Protein 2P0K (pdb70)

Radius of gyration: 18.26 Å; Cα contacts (8 Å, |Δi|>4): 446; chains: 1; bounding box: 43×54×33 Å

B-factor: mean 25.18, std 8.54, range [12.37, 61.67]

Sequence (209 aa):
HFTWDKYLKETCSVVPAPVHCFKQSSYTPPSNEFKISMKLEAQDPRNTTSTCIATVVGLTGARLRLRLDGSDNKNDFWWRLVDSAEIQPIIGNCEKNGGMLQPPLGFRLNASSWPMFLLKTLNGAEMAPIRIFHKEPPSPSHNFFKMGMKLEAVDRKNPHFICPATIGEVRGSEVLVTFDGWRGAFDYWCRFDSRDIFPVVGWWCSLTGDNLQPP

CATH classification: 2.30.30.140 (+1 more: 2.30.30.140)

Solvent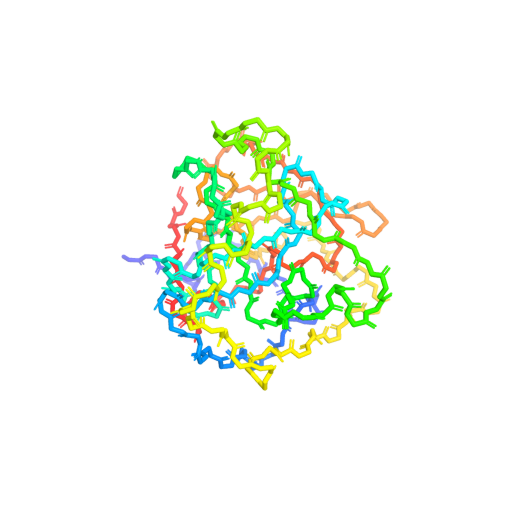-accessible surface area: 10880 Å² total; per-residue (Å²): 125,65,70,26,111,124,29,27,159,118,55,121,30,98,49,3,57,76,83,0,6,26,9,38,144,110,32,24,64,43,82,7,130,103,62,11,32,0,3,0,38,1,46,112,57,90,124,5,20,0,1,0,18,0,46,12,80,16,26,2,4,0,76,0,73,11,20,3,12,69,99,164,63,17,11,20,40,8,1,2,9,61,86,7,29,20,25,18,50,22,125,160,116,72,34,158,18,84,39,4,91,47,26,155,74,96,80,96,29,12,85,103,10,35,135,120,18,47,125,84,27,91,114,4,40,132,186,2,36,64,185,63,5,115,56,17,101,94,21,54,1,128,142,35,28,17,0,1,0,17,0,129,110,53,39,62,51,0,3,2,0,24,1,28,60,54,148,66,54,61,0,31,0,30,6,17,63,51,239,44,50,108,56,21,93,16,135,24,29,22,38,56,0,1,16,37,22,4,3,101,114,22,55,16,44,48,55,76,73

Nearest PDB structures (foldseek):
  2p0k-assembly1_A  TM=1.005E+00  e=1.410E-43  Homo sapiens
  2biv-assembly1_A  TM=9.778E-01  e=4.608E-34  Homo sapiens
  4edu-assembly1_A  TM=9.735E-01  e=2.340E-33  Homo sapiens
  2biv-assembly2_B  TM=9.669E-01  e=5.099E-32  Homo sapiens
  2r57-assembly1_A  TM=9.772E-01  e=3.063E-31  Drosophila melanogaster

Secondary structure (DSSP, 8-state):
---HHHHHHHTT--BPPGGGSSS-SSPPP----TT-EEEEEETTEEEEEEEEEEEEEETTEEEEEETTS-SS--EEEETT-TTEE-TTHHHHTT----PPTT-SS-GGGHHHHHHHHHTT--BPPGGGPPPPPPPPSS----TT-EEEEE-SS-TT-EEEEEEEEEETTEEEEEETTSTTTT-EEEETT-TTEE-TTHHHHHT--B---

Organism: Homo sapiens (NCBI:txid9606)

GO terms:
  GO:0005654 nucleoplasm (C, TAS)
  GO:0005515 protein binding (F, IPI)
  GO:0005654 nucleoplasm (C, IDA)

Structure (mmCIF, N/CA/C/O backbone):
data_2P0K
#
_entry.id   2P0K
#
_cell.length_a   95.735
_cell.length_b   95.735
_cell.length_c   43.602
_cell.angle_alpha   90.00
_cell.angle_beta   90.00
_cell.angle_gamma   120.00
#
_symmetry.space_group_name_H-M   'P 63'
#
loop_
_entity.id
_entity.type
_entity.pdbx_description
1 polymer 'Polycomb protein SCMH1'
2 non-polymer 'CHLORIDE ION'
3 non-polymer 'PHOSPHATE ION'
4 water water
#
loop_
_atom_site.group_PDB
_atom_site.id
_atom_site.type_symbol
_atom_site.label_atom_id
_atom_site.label_alt_id
_atom_site.label_comp_id
_atom_site.label_asym_id
_atom_site.label_entity_id
_atom_site.label_seq_id
_atom_site.pdbx_PDB_ins_code
_atom_site.Cartn_x
_atom_site.Cartn_y
_atom_site.Cartn_z
_atom_site.occupancy
_atom_site.B_iso_or_equiv
_atom_site.auth_seq_id
_atom_site.auth_comp_id
_atom_site.auth_asym_id
_atom_site.auth_atom_id
_atom_site.pdbx_PDB_model_num
ATOM 1 N N . HIS A 1 1 ? 28.006 78.426 30.230 1.00 38.93 27 HIS A N 1
ATOM 2 C CA . HIS A 1 1 ? 27.869 76.939 30.250 1.00 39.10 27 HIS A CA 1
ATOM 3 C C . HIS A 1 1 ? 26.709 76.516 29.345 1.00 39.16 27 HIS A C 1
ATOM 4 O O . HIS A 1 1 ? 25.613 77.087 29.414 1.00 39.55 27 HIS A O 1
ATOM 5 N N . PHE A 1 2 ? 26.949 75.523 28.492 1.00 39.14 28 PHE A N 1
ATOM 6 C CA . PHE A 1 2 ? 25.898 75.004 27.613 1.00 38.73 28 PHE A CA 1
ATOM 7 C C . PHE A 1 2 ? 24.727 74.434 28.418 1.00 38.22 28 PHE A C 1
ATOM 8 O O . PHE A 1 2 ? 24.929 73.699 29.394 1.00 38.99 28 PHE A O 1
ATOM 16 N N . THR A 1 3 ? 23.516 74.795 28.005 1.00 37.28 29 THR A N 1
ATOM 17 C CA . THR A 1 3 ? 22.281 74.250 28.553 1.00 36.06 29 THR A CA 1
ATOM 18 C C . THR A 1 3 ? 21.372 73.976 27.365 1.00 35.04 29 THR A C 1
ATOM 19 O O . THR A 1 3 ? 21.230 74.836 26.509 1.00 34.70 29 THR A O 1
ATOM 23 N N . TRP A 1 4 ? 20.758 72.793 27.290 1.00 33.90 30 TRP A N 1
ATOM 24 C CA . TRP A 1 4 ? 19.806 72.533 26.200 1.00 32.70 30 TRP A CA 1
ATOM 25 C C . TRP A 1 4 ? 18.662 73.564 26.197 1.00 33.01 30 TRP A C 1
ATOM 26 O O . TRP A 1 4 ? 18.232 74.005 25.120 1.00 32.63 30 TRP A O 1
ATOM 37 N N . ASP A 1 5 ? 18.184 73.946 27.389 1.00 32.67 31 ASP A N 1
ATOM 38 C CA . ASP A 1 5 ? 17.063 74.892 27.517 1.00 32.97 31 ASP A CA 1
ATOM 39 C C . ASP A 1 5 ? 17.380 76.199 26.788 1.00 32.26 31 ASP A C 1
ATOM 40 O O . ASP A 1 5 ? 16.578 76.680 25.978 1.00 32.27 31 ASP A O 1
ATOM 45 N N . LYS A 1 6 ? 18.547 76.775 27.085 1.00 31.03 32 LYS A N 1
ATOM 46 C CA . LYS A 1 6 ? 18.940 78.031 26.447 1.00 29.76 32 LYS A CA 1
ATOM 47 C C . LYS A 1 6 ? 19.239 77.821 24.967 1.00 28.08 32 LYS A C 1
ATOM 48 O O . LYS A 1 6 ? 18.873 78.643 24.124 1.00 26.14 32 LYS A O 1
ATOM 54 N N . TYR A 1 7 ? 19.883 76.698 24.657 1.00 26.04 33 TYR A N 1
ATOM 55 C CA . TYR A 1 7 ? 20.263 76.401 23.284 1.00 24.97 33 TYR A CA 1
ATOM 56 C C . TYR A 1 7 ? 19.056 76.290 22.365 1.00 23.94 33 TYR A C 1
ATOM 57 O O . TYR A 1 7 ? 19.066 76.837 21.273 1.00 23.30 33 TYR A O 1
ATOM 66 N N . LEU A 1 8 ? 18.024 75.578 22.819 1.00 23.87 34 LEU A N 1
ATOM 67 C CA . LEU A 1 8 ? 16.795 75.397 22.028 1.00 23.49 34 LEU A CA 1
ATOM 68 C C . LEU A 1 8 ? 16.082 76.736 21.831 1.00 23.83 34 LEU A C 1
ATOM 69 O O . LEU A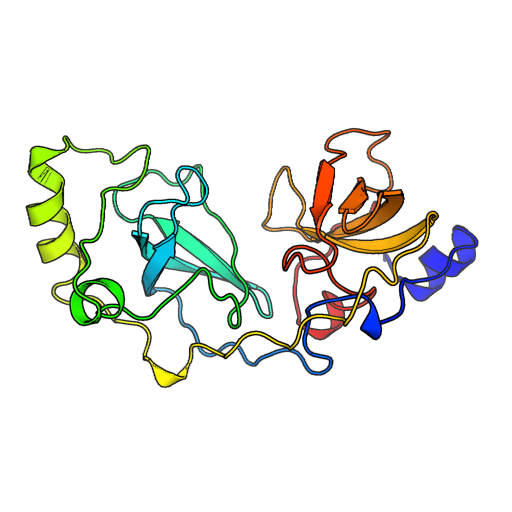 1 8 ? 15.554 77.022 20.766 1.00 23.54 34 LEU A O 1
ATOM 74 N N . LYS A 1 9 ? 16.077 77.551 22.880 1.00 24.22 35 LYS A N 1
ATOM 75 C CA . LYS A 1 9 ? 15.529 78.903 22.803 1.00 25.94 35 LYS A CA 1
ATOM 76 C C . LYS A 1 9 ? 16.272 79.735 21.762 1.00 26.23 35 LYS A C 1
ATOM 77 O O . LYS A 1 9 ? 15.658 80.299 20.860 1.00 26.52 35 LYS A O 1
ATOM 83 N N . GLU A 1 10 ? 17.599 79.785 21.894 1.00 26.66 36 GLU A N 1
ATOM 84 C CA . GLU A 1 10 ? 18.468 80.576 21.014 1.00 27.51 36 GLU A CA 1
ATOM 85 C C . GLU A 1 10 ? 18.355 80.174 19.557 1.00 26.54 36 GLU A C 1
ATOM 86 O O . GLU A 1 10 ? 18.375 81.036 18.684 1.00 27.29 36 GLU A O 1
ATOM 92 N N . THR A 1 11 ? 18.271 78.864 19.309 1.00 25.07 37 THR A N 1
ATOM 93 C CA . THR A 1 11 ? 18.253 78.320 17.953 1.00 23.96 37 THR A CA 1
ATOM 94 C C . THR A 1 11 ? 16.820 78.130 17.435 1.00 23.04 37 THR A C 1
ATOM 95 O O . THR A 1 11 ? 16.639 77.611 16.337 1.00 22.93 37 THR A O 1
ATOM 99 N N . CYS A 1 12 ? 15.821 78.533 18.229 1.00 22.10 38 CYS A N 1
ATOM 100 C CA . CYS A 1 12 ? 14.396 78.400 17.852 1.00 22.58 38 CYS A CA 1
ATOM 101 C C . CYS A 1 12 ? 14.057 76.993 17.368 1.00 21.34 38 CYS A C 1
ATOM 102 O O . CYS A 1 12 ? 13.415 76.784 16.318 1.00 20.88 38 CYS A O 1
ATOM 105 N N . SER A 1 13 ? 14.523 76.027 18.152 1.00 21.00 39 SER A N 1
ATOM 106 C CA . SER A 1 13 ? 14.441 74.644 17.774 1.00 20.55 39 SER A CA 1
ATOM 107 C C . SER A 1 13 ? 13.673 73.817 18.785 1.00 20.23 39 SER A C 1
ATOM 108 O O . SER A 1 13 ? 13.275 74.311 19.853 1.00 20.90 39 SER A O 1
ATOM 111 N N A VAL A 1 14 ? 13.400 72.568 18.422 0.50 19.45 40 VAL A N 1
ATOM 112 N N B VAL A 1 14 ? 13.504 72.543 18.433 0.50 19.52 40 VAL A N 1
ATOM 113 C CA A VAL A 1 14 ? 12.642 71.681 19.299 0.50 19.07 40 VAL A CA 1
ATOM 114 C CA B VAL A 1 14 ? 12.633 71.618 19.144 0.50 19.36 40 VAL A CA 1
ATOM 115 C C A VAL A 1 14 ? 13.266 70.286 19.289 0.50 18.92 40 VAL A C 1
ATOM 116 C C B VAL A 1 14 ? 13.356 70.270 19.275 0.50 19.07 40 VAL A C 1
ATOM 117 O O A VAL A 1 14 ? 13.709 69.813 18.234 0.50 18.63 40 VAL A O 1
ATOM 118 O O B VAL A 1 14 ? 13.982 69.825 18.312 0.50 19.05 40 VAL A O 1
ATOM 125 N N . PRO A 1 15 ? 13.263 69.615 20.457 1.00 18.80 41 PRO A N 1
ATOM 126 C CA . PRO A 1 15 ? 13.855 68.281 20.593 1.00 18.47 41 PRO A CA 1
ATOM 127 C C . PRO A 1 15 ? 12.966 67.187 19.991 1.00 17.96 41 PRO A C 1
ATOM 128 O O . PRO A 1 15 ? 11.716 67.281 20.061 1.00 16.20 41 PRO A O 1
ATOM 132 N N . ALA A 1 16 ? 13.611 66.174 19.408 1.00 17.40 42 ALA A N 1
ATOM 133 C CA . ALA A 1 16 ? 12.929 64.931 19.069 1.00 17.78 42 ALA A CA 1
ATOM 134 C C . ALA A 1 16 ? 12.352 64.367 20.361 1.00 17.73 42 ALA A C 1
ATOM 135 O O . ALA A 1 16 ? 13.061 64.235 21.361 1.00 18.41 42 ALA A O 1
ATOM 137 N N . PRO A 1 17 ? 11.048 64.063 20.371 1.00 17.87 43 PRO A N 1
ATOM 138 C CA . PRO A 1 17 ? 10.480 63.419 21.563 1.00 17.75 43 PRO A CA 1
ATOM 139 C C . PRO A 1 17 ? 11.144 62.082 21.939 1.00 17.07 43 PRO A C 1
ATOM 140 O O . PRO A 1 17 ? 11.707 61.382 21.101 1.00 15.37 43 PRO A O 1
ATOM 144 N N . VAL A 1 18 ? 11.010 61.699 23.200 1.00 17.01 44 VAL A N 1
ATOM 145 C CA . VAL A 1 18 ? 11.712 60.530 23.676 1.00 17.00 44 VAL A CA 1
ATOM 146 C C . VAL A 1 18 ? 11.270 59.234 22.984 1.00 15.99 44 VAL A C 1
ATOM 147 O O . VAL A 1 18 ? 12.062 58.274 22.899 1.00 16.31 44 VAL A O 1
ATOM 151 N N . HIS A 1 19 ? 10.013 59.191 22.524 1.00 15.64 45 HIS A N 1
ATOM 152 C CA . HIS A 1 19 ? 9.520 57.991 21.863 1.00 16.22 45 HIS A CA 1
ATOM 153 C C . HIS A 1 19 ? 10.147 57.738 20.485 1.00 14.76 45 HIS A C 1
ATOM 154 O O . HIS A 1 19 ? 9.916 56.666 19.888 1.00 15.58 45 HIS A O 1
ATOM 161 N N . CYS A 1 20 ? 10.936 58.693 19.997 1.00 14.13 46 CYS A N 1
ATOM 162 C CA . CYS A 1 20 ? 11.628 58.485 18.696 1.00 13.41 46 CYS A CA 1
ATOM 163 C C . CYS A 1 20 ? 12.766 57.468 18.775 1.00 13.17 46 CYS A C 1
ATOM 164 O O . CYS A 1 20 ? 13.204 56.929 17.726 1.00 12.51 46 CYS A O 1
ATOM 167 N N . PHE A 1 21 ? 13.255 57.224 20.000 1.00 12.52 47 PHE A N 1
ATOM 168 C CA . PHE A 1 21 ? 14.566 56.521 20.195 1.00 13.06 47 PHE A CA 1
ATOM 169 C C . PHE A 1 21 ? 14.448 55.118 20.793 1.00 12.92 47 PHE A C 1
ATOM 170 O O . PHE A 1 21 ? 13.585 54.875 21.640 1.00 13.11 47 PHE A O 1
ATOM 178 N N . LYS A 1 22 ? 15.391 54.248 20.412 1.00 13.46 48 LYS A N 1
ATOM 179 C CA . LYS A 1 22 ? 15.589 52.943 21.032 1.00 13.29 48 LYS A CA 1
ATOM 180 C C . LYS A 1 22 ? 16.529 53.223 22.228 1.00 14.40 48 LYS A C 1
ATOM 181 O O . LYS A 1 22 ? 17.711 52.855 22.233 1.00 14.12 48 LYS A O 1
ATOM 187 N N . GLN A 1 23 ? 15.969 53.919 23.213 1.00 14.96 49 GLN A N 1
ATOM 188 C CA . GLN A 1 23 ? 16.663 54.214 24.477 1.00 15.53 49 GLN A CA 1
ATOM 189 C C . GLN A 1 23 ? 15.625 54.159 25.579 1.00 17.28 49 GLN A C 1
ATOM 190 O O . GLN A 1 23 ? 14.517 54.673 25.425 1.00 16.86 49 GLN A O 1
ATOM 196 N N A SER A 1 24 ? 15.985 53.540 26.696 0.50 17.62 50 SER A N 1
ATOM 197 N N B SER A 1 24 ? 15.978 53.528 26.694 0.50 17.74 50 SER A N 1
ATOM 198 C CA A SER A 1 24 ? 15.063 53.456 27.835 0.50 19.05 50 SER A CA 1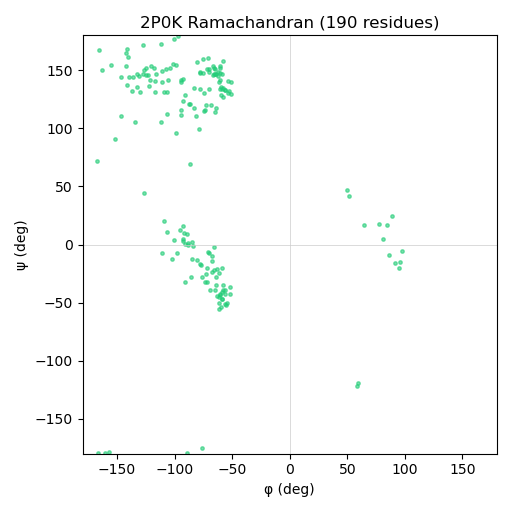
ATOM 199 C CA B SER A 1 24 ? 15.048 53.448 27.832 0.50 19.29 50 SER A CA 1
ATOM 200 C C A SER A 1 24 ? 14.785 54.848 28.392 0.50 19.60 50 SER A C 1
ATOM 201 C C B SER A 1 24 ? 14.779 54.844 28.383 0.50 19.73 50 SER A C 1
ATOM 202 O O A SER A 1 24 ? 15.653 55.718 28.368 0.50 19.99 50 SER A O 1
ATOM 203 O O B SER A 1 24 ? 15.650 55.711 28.349 0.50 20.09 50 SER A O 1
ATOM 208 N N . TYR A 1 25 ? 13.565 55.069 28.872 1.00 20.65 51 TYR A N 1
ATOM 209 C CA . TYR A 1 25 ? 13.192 56.372 29.411 1.00 22.45 51 TYR A CA 1
ATOM 210 C C . TYR A 1 25 ? 13.896 56.594 30.746 1.00 23.93 51 TYR A C 1
ATOM 211 O O . TYR A 1 25 ? 14.218 57.729 31.107 1.00 24.86 51 TYR A O 1
ATOM 220 N N . THR A 1 26 ? 14.148 55.488 31.438 1.00 24.31 52 THR A N 1
ATOM 221 C CA . THR A 1 26 ? 14.994 55.430 32.626 1.00 25.93 52 THR A CA 1
ATOM 222 C C . THR A 1 26 ? 16.310 54.756 32.226 1.00 25.88 52 THR A C 1
ATOM 223 O O . THR A 1 26 ? 16.341 53.568 31.902 1.00 26.13 52 THR A O 1
ATOM 227 N N . PRO A 1 27 ? 17.403 55.512 32.233 1.00 26.42 53 PRO A N 1
ATOM 228 C CA . PRO A 1 27 ? 18.667 54.922 31.779 1.00 26.54 53 PRO A CA 1
ATOM 229 C C . PRO A 1 27 ? 19.082 53.700 32.594 1.00 26.13 53 PRO A C 1
ATOM 230 O O . PRO A 1 27 ? 18.782 53.614 33.805 1.00 24.85 53 PRO A O 1
ATOM 234 N N . PRO A 1 28 ? 19.737 52.737 31.928 1.00 25.57 54 PRO A N 1
ATOM 235 C CA . PRO A 1 28 ? 20.114 51.496 32.590 1.00 25.35 54 PRO A CA 1
ATOM 236 C C . PRO A 1 28 ? 21.224 51.741 33.617 1.00 25.45 54 PRO A C 1
ATOM 237 O O . PRO A 1 28 ? 22.023 52.656 33.460 1.00 25.35 54 PRO A O 1
ATOM 241 N N . SER A 1 29 ? 21.240 50.971 34.690 1.00 25.71 55 SER A N 1
ATOM 242 C CA . SER A 1 29 ? 22.306 51.170 35.673 1.00 25.75 55 SER A CA 1
ATOM 243 C C . SER A 1 29 ? 23.578 50.521 35.142 1.00 24.41 55 SER A C 1
ATOM 244 O O . SER A 1 29 ? 23.534 49.522 34.427 1.00 24.38 55 SER A O 1
ATOM 247 N N . ASN A 1 30 ? 24.713 51.102 35.497 1.00 23.46 56 ASN A N 1
ATOM 248 C CA . ASN A 1 30 ? 25.986 50.628 35.002 1.00 21.70 56 ASN A CA 1
ATOM 249 C C . ASN A 1 30 ? 26.765 50.028 36.164 1.00 21.66 56 ASN A C 1
ATOM 250 O O . ASN A 1 30 ? 27.293 50.769 36.997 1.00 20.70 56 ASN A O 1
ATOM 255 N N . GLU A 1 31 ? 26.838 48.701 36.211 1.00 20.57 57 GLU A N 1
ATOM 256 C CA . GLU A 1 31 ? 27.553 48.000 37.292 1.00 22.14 57 GLU A CA 1
ATOM 257 C C . GLU A 1 31 ? 28.897 47.394 36.852 1.00 20.69 57 GLU A C 1
ATOM 258 O O . GLU A 1 31 ? 29.511 46.601 37.573 1.00 20.22 57 GLU A O 1
ATOM 264 N N . PHE A 1 32 ? 29.340 47.764 35.659 1.00 19.65 58 PHE A N 1
ATOM 265 C CA . PHE A 1 32 ? 30.634 47.310 35.167 1.00 19.05 58 PHE A CA 1
ATOM 266 C C . PHE A 1 32 ? 31.763 47.957 35.937 1.00 18.85 58 PHE A C 1
ATOM 267 O O . PHE A 1 32 ? 31.629 49.076 36.408 1.00 18.85 58 PHE A O 1
ATOM 275 N N . LYS A 1 33 ? 32.882 47.244 36.036 1.00 18.45 59 LYS A N 1
ATOM 276 C CA . LYS A 1 33 ? 34.112 47.827 36.560 1.00 18.62 59 LYS A CA 1
ATOM 277 C C . LYS A 1 33 ? 35.245 47.785 35.557 1.00 18.27 59 LYS A C 1
ATOM 278 O O . LYS A 1 33 ? 35.295 46.913 34.677 1.00 17.42 59 LYS A O 1
ATOM 284 N N . ILE A 1 34 ? 36.176 48.726 35.691 1.00 17.43 60 ILE A N 1
ATOM 285 C CA . ILE A 1 34 ? 37.316 48.750 34.804 1.00 17.41 60 ILE A CA 1
ATOM 286 C C . ILE A 1 34 ? 38.083 47.428 35.006 1.00 17.12 60 ILE A C 1
ATOM 287 O O . ILE A 1 34 ? 38.219 46.993 36.148 1.00 17.29 60 ILE A O 1
ATOM 292 N N . SER A 1 35 ? 38.564 46.848 33.900 1.00 16.41 61 SER A N 1
ATOM 293 C CA . SER A 1 35 ? 39.265 45.544 33.828 1.00 16.65 61 SER A CA 1
ATOM 294 C C . SER A 1 35 ? 38.338 44.340 33.568 1.00 16.56 61 SER A C 1
ATOM 295 O O . SER A 1 35 ? 38.822 43.255 33.181 1.00 16.97 61 SER A O 1
ATOM 298 N N . MET A 1 36 ? 37.021 44.498 33.754 1.00 16.90 62 MET A N 1
ATOM 299 C CA . MET A 1 36 ? 36.137 43.378 33.415 1.00 16.79 62 MET A CA 1
ATOM 300 C C . MET A 1 36 ? 36.277 43.043 31.928 1.00 17.93 62 MET A C 1
ATOM 301 O O . MET A 1 36 ? 36.425 43.948 31.085 1.00 18.99 62 MET A O 1
ATOM 306 N N . LYS A 1 37 ? 36.248 41.750 31.621 1.00 16.04 63 LYS A N 1
ATOM 307 C CA . LYS A 1 37 ? 36.268 41.276 30.249 1.00 15.81 63 LYS A CA 1
ATOM 308 C C . LYS A 1 37 ? 34.900 40.720 29.821 1.00 15.77 63 LYS A C 1
ATOM 309 O O . LYS A 1 37 ? 34.123 40.191 30.640 1.00 14.84 63 LYS A O 1
ATOM 315 N N . LEU A 1 38 ? 34.632 40.825 28.518 1.00 15.25 64 LEU A N 1
ATOM 316 C CA . LEU A 1 38 ? 33.360 40.416 27.958 1.00 16.01 64 LEU A CA 1
ATOM 317 C C . LEU A 1 38 ? 33.569 40.123 26.473 1.00 16.73 64 LEU A C 1
ATOM 318 O O . LEU A 1 38 ? 34.702 40.243 25.965 1.00 18.25 64 LEU A O 1
ATOM 323 N N . GLU A 1 39 ? 32.491 39.752 25.780 1.00 16.90 65 GLU A N 1
ATOM 324 C CA . GLU A 1 39 ? 32.552 39.510 24.340 1.00 17.69 65 GLU A CA 1
ATOM 325 C C . GLU A 1 39 ? 31.878 40.678 23.638 1.00 18.89 65 GLU A C 1
ATOM 326 O O . GLU A 1 39 ? 30.865 41.196 24.105 1.00 18.69 65 GLU A O 1
ATOM 332 N N . ALA A 1 40 ? 32.448 41.085 22.518 1.00 20.67 66 ALA A N 1
ATOM 333 C CA . ALA A 1 40 ? 31.899 42.190 21.747 1.00 21.77 66 ALA A CA 1
ATOM 334 C C . ALA A 1 40 ? 32.124 41.970 20.272 1.00 23.20 66 ALA A C 1
ATOM 335 O O . ALA A 1 40 ? 33.163 41.452 19.890 1.00 23.25 66 ALA A O 1
ATOM 337 N N . GLN A 1 41 ? 31.160 42.374 19.432 1.00 23.86 67 GLN A N 1
ATOM 338 C CA . GLN A 1 41 ? 31.428 42.386 17.991 1.00 24.99 67 GLN A CA 1
ATOM 339 C C . GLN A 1 41 ? 32.419 43.488 17.663 1.00 25.48 67 GLN A C 1
ATOM 340 O O . GLN A 1 41 ? 32.301 44.624 18.146 1.00 26.20 67 GLN A O 1
ATOM 346 N N . ASP A 1 42 ? 33.403 43.129 16.857 1.00 26.42 68 ASP A N 1
ATOM 347 C CA . ASP A 1 42 ? 34.487 44.042 16.475 1.00 27.56 68 ASP A CA 1
ATOM 348 C C . ASP A 1 42 ? 33.878 45.205 15.677 1.00 28.36 68 ASP A C 1
ATOM 349 O O . ASP A 1 42 ? 33.312 44.972 14.622 1.00 28.96 68 ASP A O 1
ATOM 354 N N . PRO A 1 43 ? 33.979 46.455 16.178 1.00 29.22 69 PRO A N 1
ATOM 355 C CA . PRO A 1 43 ? 33.370 47.572 15.427 1.00 30.16 69 PRO A CA 1
ATOM 356 C C . PRO A 1 43 ? 33.905 47.734 14.002 1.00 30.67 69 PRO A C 1
ATOM 357 O O . PRO A 1 43 ? 33.231 48.356 13.158 1.00 30.83 69 PRO A O 1
ATOM 361 N N . ARG A 1 44 ? 35.088 47.188 13.724 1.00 31.20 70 ARG A N 1
ATOM 362 C CA . ARG A 1 44 ? 35.672 47.291 12.377 1.00 32.46 70 ARG A CA 1
ATOM 363 C C . ARG A 1 44 ? 35.508 46.045 11.498 1.00 33.13 70 ARG A C 1
ATOM 364 O O . ARG A 1 44 ? 36.010 45.998 10.379 1.00 33.10 70 ARG A O 1
ATOM 372 N N . ASN A 1 45 ? 34.801 45.043 12.013 1.00 33.78 71 ASN A N 1
ATOM 373 C CA . ASN A 1 45 ? 34.620 43.759 11.339 1.00 33.85 71 ASN A CA 1
ATOM 374 C C . ASN A 1 45 ? 33.507 43.064 12.108 1.00 34.54 71 ASN A C 1
ATOM 375 O O . ASN A 1 45 ? 33.740 42.118 12.876 1.00 33.86 71 ASN A O 1
ATOM 380 N N . THR A 1 46 ? 32.293 43.582 11.927 1.00 35.18 72 THR A N 1
ATOM 381 C CA . THR A 1 46 ? 31.198 43.335 12.873 1.00 35.66 72 THR A CA 1
ATOM 382 C C . THR A 1 46 ? 30.653 41.916 12.845 1.00 35.71 72 THR A C 1
ATOM 383 O O . THR A 1 46 ? 29.838 41.531 13.691 1.00 36.42 72 THR A O 1
ATOM 387 N N . THR A 1 47 ? 31.137 41.132 11.890 1.00 35.32 73 THR A N 1
ATOM 388 C CA . THR A 1 47 ? 30.824 39.706 11.792 1.00 35.27 73 THR A CA 1
ATOM 389 C C . THR A 1 47 ? 31.515 38.879 12.871 1.00 34.52 73 THR A C 1
ATOM 390 O O . THR A 1 47 ? 31.035 37.808 13.229 1.00 34.97 73 THR A O 1
ATOM 394 N N . SER A 1 48 ? 32.642 39.398 13.377 1.00 32.72 74 SER A N 1
ATOM 395 C CA . SER A 1 48 ? 33.503 38.715 14.341 1.00 31.32 74 SER A CA 1
ATOM 396 C C . SER A 1 48 ? 33.134 39.076 15.769 1.00 29.52 74 SER A C 1
ATOM 397 O O . SER A 1 48 ? 32.762 40.221 16.073 1.00 29.19 74 SER A O 1
ATOM 400 N N . THR A 1 49 ? 33.216 38.080 16.639 1.00 27.60 75 THR A N 1
ATOM 401 C CA . THR A 1 49 ? 33.086 38.318 18.075 1.00 25.99 75 THR A CA 1
ATOM 402 C C . THR A 1 49 ? 34.477 38.178 18.646 1.00 24.48 75 THR A C 1
ATOM 403 O O . THR A 1 49 ? 35.176 37.190 18.371 1.00 24.04 75 THR A O 1
ATOM 407 N N . CYS A 1 50 ? 34.870 39.166 19.447 1.00 23.67 76 CYS A N 1
ATOM 408 C CA . CYS A 1 50 ? 36.199 39.202 20.044 1.00 22.01 76 CYS A CA 1
ATOM 409 C C . CYS A 1 50 ? 36.087 39.394 21.550 1.00 20.73 76 CYS A C 1
ATOM 410 O O . CYS A 1 50 ? 35.004 39.627 22.083 1.00 20.36 76 CYS A O 1
ATOM 413 N N . ILE A 1 51 ? 37.212 39.267 22.243 1.00 20.38 77 ILE A N 1
ATOM 414 C CA . ILE A 1 51 ? 37.257 39.671 23.658 1.00 19.56 77 ILE A CA 1
ATOM 415 C C . ILE A 1 51 ? 37.505 41.181 23.804 1.00 19.55 77 ILE A C 1
ATOM 416 O O . ILE A 1 51 ? 38.366 41.753 23.119 1.00 20.32 77 ILE A O 1
ATOM 421 N N . ALA A 1 52 ? 36.742 41.830 24.688 1.00 18.83 78 ALA A N 1
ATOM 422 C CA . ALA A 1 52 ? 36.917 43.240 24.972 1.00 19.65 78 ALA A CA 1
ATOM 423 C C . ALA A 1 52 ? 37.084 43.426 26.463 1.00 20.18 78 ALA A C 1
ATOM 424 O O . ALA A 1 52 ? 36.524 42.650 27.254 1.00 19.76 78 ALA A O 1
ATOM 426 N N . THR A 1 53 ? 37.831 44.461 26.838 1.00 19.27 79 THR A N 1
ATOM 427 C CA . THR A 1 53 ? 38.013 44.825 28.241 1.00 19.69 79 THR A CA 1
ATOM 428 C C . THR A 1 53 ? 37.432 46.221 28.481 1.00 19.95 79 THR A C 1
ATOM 429 O O . THR A 1 53 ? 37.600 47.127 27.653 1.00 19.86 79 THR A O 1
ATOM 433 N N . VAL A 1 54 ? 36.788 46.387 29.629 1.00 18.39 80 VAL A N 1
ATOM 434 C CA . VAL A 1 54 ? 36.323 47.689 30.038 1.00 18.99 80 VAL A CA 1
ATOM 435 C C . VAL A 1 54 ? 37.546 48.501 30.471 1.00 19.43 80 VAL A C 1
ATOM 436 O O . VAL A 1 54 ? 38.216 48.154 31.448 1.00 20.50 80 VAL A O 1
ATOM 440 N N . VAL A 1 55 ? 37.825 49.572 29.735 1.00 20.42 81 VAL A N 1
ATOM 441 C CA . VAL A 1 55 ? 38.987 50.448 30.062 1.00 21.38 81 VAL A CA 1
ATOM 442 C C . VAL A 1 55 ? 38.552 51.841 30.578 1.00 22.34 81 VAL A C 1
ATOM 443 O O . VAL A 1 55 ? 39.374 52.637 31.059 1.00 22.51 81 VAL A O 1
ATOM 447 N N . GLY A 1 56 ? 37.247 52.092 30.511 1.00 22.28 82 GLY A N 1
ATOM 448 C CA . GLY A 1 56 ? 36.648 53.311 31.046 1.00 22.57 82 GLY A CA 1
ATOM 449 C C . GLY A 1 56 ? 35.141 53.180 31.144 1.00 22.91 82 GLY A C 1
ATOM 450 O O . GLY A 1 56 ? 34.542 52.266 30.583 1.00 21.70 82 GLY A O 1
ATOM 451 N N . LEU A 1 57 ? 34.530 54.122 31.853 1.00 23.32 83 LEU A N 1
ATOM 452 C CA . LEU A 1 57 ? 33.086 54.118 32.077 1.00 23.54 83 LEU A CA 1
ATOM 453 C C . LEU A 1 57 ? 32.681 55.559 31.983 1.00 23.88 83 LEU A C 1
ATOM 454 O O . LEU A 1 57 ? 33.367 56.420 32.542 1.00 23.53 83 LEU A O 1
ATOM 459 N N . THR A 1 58 ? 31.573 55.836 31.302 1.00 23.29 84 THR A N 1
ATOM 460 C CA . THR A 1 58 ? 31.019 57.189 31.272 1.00 24.74 84 THR A CA 1
ATOM 461 C C . THR A 1 58 ? 29.532 57.003 31.192 1.00 24.26 84 THR A C 1
ATOM 462 O O . THR A 1 58 ? 29.031 56.472 30.199 1.00 23.09 84 THR A O 1
ATOM 466 N N . GLY A 1 59 ? 28.849 57.349 32.283 1.00 24.10 85 GLY A N 1
ATOM 467 C CA . GLY A 1 59 ? 27.401 57.227 32.378 1.00 23.71 85 GLY A CA 1
ATOM 468 C C . GLY A 1 59 ? 26.884 55.812 32.192 1.00 23.52 85 GLY A C 1
ATOM 469 O O . GLY A 1 59 ? 27.226 54.910 32.945 1.00 24.57 85 GLY A O 1
ATOM 470 N N . ALA A 1 60 ? 26.058 55.637 31.171 1.00 20.85 86 ALA A N 1
ATOM 471 C CA . ALA A 1 60 ? 25.475 54.359 30.825 1.00 20.13 86 ALA A CA 1
ATOM 472 C C . ALA A 1 60 ? 26.338 53.610 29.797 1.00 19.30 86 ALA A C 1
ATOM 473 O O . ALA A 1 60 ? 25.937 52.557 29.307 1.00 19.92 86 ALA A O 1
ATOM 475 N N . ARG A 1 61 ? 27.549 54.108 29.543 1.00 18.83 87 ARG A N 1
ATOM 476 C CA . ARG A 1 61 ? 28.396 53.556 28.493 1.00 18.63 87 ARG A CA 1
ATOM 477 C C . ARG A 1 61 ? 29.711 52.983 28.999 1.00 18.29 87 ARG A C 1
ATOM 478 O O . ARG A 1 61 ? 30.260 53.446 30.009 1.00 18.86 87 ARG A O 1
ATOM 486 N N . LEU A 1 62 ? 30.217 52.003 28.257 1.00 18.26 88 LEU A N 1
ATOM 487 C CA . LEU A 1 62 ? 31.543 51.428 28.503 1.00 18.87 88 LEU A CA 1
ATOM 488 C C . LEU A 1 62 ? 32.521 51.817 27.429 1.00 19.44 88 LEU A C 1
ATOM 489 O O . LEU A 1 62 ? 32.212 51.715 26.258 1.00 19.85 88 LEU A O 1
ATOM 494 N N . ARG A 1 63 ? 33.699 52.290 27.839 1.00 19.05 89 ARG A N 1
ATOM 495 C CA . ARG A 1 63 ? 34.821 52.443 26.918 1.00 19.57 89 ARG A CA 1
ATOM 496 C C . ARG A 1 63 ? 35.507 51.068 26.821 1.00 19.86 89 ARG A C 1
ATOM 497 O O . ARG A 1 63 ? 35.997 50.555 27.820 1.00 19.43 89 ARG A O 1
ATOM 505 N N . LEU A 1 64 ? 35.513 50.495 25.620 1.00 19.37 90 LEU A N 1
ATOM 506 C CA . LEU A 1 64 ? 36.013 49.144 25.394 1.00 19.89 90 LEU A CA 1
ATOM 507 C C . LEU A 1 64 ? 37.232 49.104 24.493 1.00 20.19 90 LEU A C 1
ATOM 508 O O . LEU A 1 64 ? 37.378 49.916 23.564 1.00 20.40 90 LEU A O 1
ATOM 513 N N . ARG A 1 65 ? 38.119 48.153 24.765 1.00 20.93 91 ARG A N 1
ATOM 514 C CA . ARG A 1 65 ? 39.289 47.909 23.922 1.00 20.94 91 ARG A CA 1
ATOM 515 C C . ARG A 1 65 ? 39.343 46.417 23.610 1.00 20.94 91 ARG A C 1
ATOM 516 O O . ARG A 1 65 ? 39.228 45.589 24.512 1.00 21.43 91 ARG A O 1
ATOM 524 N N . LEU A 1 66 ? 39.518 46.081 22.334 1.00 20.66 92 LEU A N 1
ATOM 525 C CA . LEU A 1 66 ? 39.672 44.681 21.934 1.00 20.40 92 LEU A CA 1
ATOM 526 C C . LEU A 1 66 ? 41.058 44.159 22.321 1.00 20.19 92 LEU A C 1
ATOM 527 O O . LEU A 1 66 ? 42.099 44.614 21.798 1.00 19.02 92 LEU A O 1
ATOM 532 N N . ASP A 1 67 ? 41.061 43.195 23.231 1.00 19.87 93 ASP A N 1
ATOM 533 C CA . ASP A 1 67 ? 42.317 42.604 23.674 1.00 20.20 93 ASP A CA 1
ATOM 534 C C . ASP A 1 67 ? 43.150 42.119 22.478 1.00 20.90 93 ASP A C 1
ATOM 535 O O . ASP A 1 67 ? 42.623 41.461 21.597 1.00 21.30 93 ASP A O 1
ATOM 540 N N . GLY A 1 68 ? 44.433 42.477 22.462 1.00 21.02 94 GLY A N 1
ATOM 541 C CA . GLY A 1 68 ? 45.344 42.039 21.423 1.00 23.12 94 GLY A CA 1
ATOM 542 C C . GLY A 1 68 ? 45.530 43.080 20.338 1.00 24.30 94 GLY A C 1
ATOM 543 O O . GLY A 1 68 ? 46.348 42.894 19.443 1.00 25.21 94 GLY A O 1
ATOM 544 N N . SER A 1 69 ? 44.771 44.169 20.409 1.00 25.66 95 SER A N 1
ATOM 545 C CA . SER A 1 69 ? 44.958 45.285 19.485 1.00 27.51 95 SER A CA 1
ATOM 546 C C . SER A 1 69 ? 45.507 46.513 20.229 1.00 28.51 95 SER A C 1
ATOM 547 O O . SER A 1 69 ? 45.649 46.501 21.457 1.00 29.91 95 SER A O 1
ATOM 550 N N . ASP A 1 70 ? 45.866 47.557 19.500 1.00 29.67 96 ASP A N 1
ATOM 551 C CA . ASP A 1 70 ? 46.427 48.762 20.128 1.00 31.24 96 ASP A CA 1
ATOM 552 C C . ASP A 1 70 ? 45.350 49.619 20.815 1.00 31.69 96 ASP A C 1
ATOM 553 O O . ASP A 1 70 ? 44.166 49.224 20.879 1.00 32.30 96 ASP A O 1
ATOM 558 N N . ASN A 1 71 ? 45.757 50.784 21.322 1.00 31.37 97 ASN A N 1
ATOM 559 C CA . ASN A 1 71 ? 44.821 51.698 21.986 1.00 31.81 97 ASN A CA 1
ATOM 560 C C . ASN A 1 71 ? 44.197 52.762 21.074 1.00 31.65 97 ASN A C 1
ATOM 561 O O . ASN A 1 71 ? 43.643 53.752 21.563 1.00 31.56 97 ASN A O 1
ATOM 566 N N . LYS A 1 72 ? 44.288 52.577 19.759 1.00 31.59 98 LYS A N 1
ATOM 567 C CA . LYS A 1 72 ? 43.894 53.654 18.829 1.00 31.01 98 LYS A CA 1
ATOM 568 C C . LYS A 1 72 ? 42.484 53.498 18.275 1.00 30.67 98 LYS A C 1
ATOM 569 O O . LYS A 1 72 ? 41.966 54.391 17.587 1.00 30.05 98 LYS A O 1
ATOM 575 N N . ASN A 1 73 ? 41.861 52.365 18.571 1.00 29.71 99 ASN A N 1
ATOM 576 C CA . ASN A 1 73 ? 40.503 52.114 18.111 1.00 29.42 99 ASN A CA 1
ATOM 577 C C . ASN A 1 73 ? 39.552 51.722 19.251 1.00 28.18 99 ASN A C 1
ATOM 578 O O . ASN A 1 73 ? 38.789 50.762 19.094 1.00 28.72 99 ASN A O 1
ATOM 583 N N . ASP A 1 74 ? 39.602 52.427 20.388 1.00 26.78 100 ASP A N 1
ATOM 584 C CA . ASP A 1 74 ? 38.632 52.139 21.468 1.00 25.37 100 ASP A CA 1
ATOM 585 C C . ASP A 1 74 ? 37.222 52.532 21.005 1.00 24.91 100 ASP A C 1
ATOM 586 O O . ASP A 1 74 ? 37.035 53.514 20.273 1.00 25.12 100 ASP A O 1
ATOM 591 N N . PHE A 1 75 ? 36.232 51.767 21.449 1.00 22.31 101 PHE A N 1
ATOM 592 C CA . PHE A 1 75 ? 34.855 51.982 21.034 1.00 21.56 101 PHE A CA 1
ATOM 593 C C . PHE A 1 75 ? 34.000 52.005 22.279 1.00 21.15 101 PHE A C 1
ATOM 594 O O . PHE A 1 75 ? 34.411 51.505 23.353 1.00 21.47 101 PHE A O 1
ATOM 602 N N A TRP A 1 76 ? 32.843 52.647 22.177 0.50 20.09 102 TRP A N 1
ATOM 603 N N B TRP A 1 76 ? 32.799 52.542 22.117 0.50 21.48 102 TRP A N 1
ATOM 604 C CA A TRP A 1 76 ? 31.963 52.804 23.325 0.50 19.18 102 TRP A CA 1
ATOM 605 C CA B TRP A 1 76 ? 31.919 52.823 23.231 0.50 21.52 102 TRP A CA 1
ATOM 606 C C A TRP A 1 76 ? 30.641 52.098 23.072 0.50 19.76 102 TRP A C 1
ATOM 607 C C B TRP A 1 76 ? 30.584 52.122 23.060 0.50 21.23 102 TRP A C 1
ATOM 608 O O A TRP A 1 76 ? 30.062 52.207 21.988 0.50 19.52 102 TRP A O 1
ATOM 609 O O B TRP A 1 76 ? 29.943 52.245 22.013 0.50 20.77 102 TRP A O 1
ATOM 630 N N . ARG A 1 77 ? 30.163 51.392 24.091 1.00 19.90 103 ARG A N 1
ATOM 631 C CA . ARG A 1 77 ? 28.891 50.657 24.034 1.00 19.34 103 ARG A CA 1
ATOM 632 C C . ARG A 1 77 ? 28.058 50.908 25.286 1.00 18.75 103 ARG A C 1
ATOM 633 O O . ARG A 1 77 ? 28.593 50.961 26.402 1.00 18.82 103 ARG A O 1
ATOM 641 N N . LEU A 1 78 ? 26.750 51.091 25.086 1.00 18.71 104 LEU A N 1
ATOM 642 C CA . LEU A 1 78 ? 25.793 51.154 26.179 1.00 18.48 104 LEU A CA 1
ATOM 643 C C . LEU A 1 78 ? 25.760 49.843 26.939 1.00 18.39 104 LEU A C 1
ATOM 644 O O . LEU A 1 78 ? 25.964 48.780 26.358 1.00 18.40 104 LEU A O 1
ATOM 649 N N . VAL A 1 79 ? 25.485 49.909 28.236 1.00 19.06 105 VAL A N 1
ATOM 650 C CA . VAL A 1 79 ? 25.398 48.700 29.058 1.00 20.36 105 VAL A CA 1
ATOM 651 C C . VAL A 1 79 ? 24.197 47.835 28.676 1.00 20.98 105 VAL A C 1
ATOM 652 O O . VAL A 1 79 ? 24.096 46.675 29.098 1.00 22.04 105 VAL A O 1
ATOM 656 N N . ASP A 1 80 ? 23.263 48.408 27.899 1.00 19.88 106 ASP A N 1
ATOM 657 C CA . ASP A 1 80 ? 22.101 47.646 27.398 1.00 20.43 106 ASP A CA 1
ATOM 658 C C . ASP A 1 80 ? 22.216 47.398 25.870 1.00 20.25 106 ASP A C 1
ATOM 659 O O . ASP A 1 80 ? 21.222 47.119 25.215 1.00 20.90 106 ASP A O 1
ATOM 664 N N . SER A 1 81 ? 23.441 47.508 25.340 1.00 19.95 107 SER A N 1
ATOM 665 C CA . SER A 1 81 ? 23.727 47.217 23.928 1.00 20.46 107 SER A CA 1
ATOM 666 C C . SER A 1 81 ? 23.719 45.710 23.662 1.00 19.81 107 SER A C 1
ATOM 667 O O . SER A 1 81 ? 24.385 44.967 24.370 1.00 19.04 107 SER A O 1
ATOM 670 N N . ALA A 1 82 ? 23.003 45.272 22.630 1.00 18.94 108 ALA A N 1
ATOM 671 C CA . ALA A 1 82 ? 23.086 43.878 22.184 1.00 19.22 108 ALA A CA 1
ATOM 672 C C . ALA A 1 82 ? 24.448 43.490 21.565 1.00 18.99 108 ALA A C 1
ATOM 673 O O . ALA A 1 82 ? 24.688 42.295 21.300 1.00 19.22 108 ALA A O 1
ATOM 675 N N . GLU A 1 83 ? 25.320 44.475 21.314 1.00 18.15 109 GLU A N 1
ATOM 676 C CA . GLU A 1 83 ? 26.625 44.245 20.670 1.00 19.02 109 GLU A CA 1
ATOM 677 C C . GLU A 1 83 ? 27.731 43.836 21.658 1.00 19.17 109 GLU A C 1
ATOM 678 O O . GLU A 1 83 ? 28.878 43.662 21.261 1.00 18.89 109 GLU A O 1
ATOM 684 N N . ILE A 1 84 ? 27.355 43.698 22.917 1.00 19.02 110 ILE A N 1
ATOM 685 C CA . ILE A 1 84 ? 28.233 43.113 23.938 1.00 20.02 110 ILE A CA 1
ATOM 686 C C . ILE A 1 84 ? 27.512 41.927 24.561 1.00 19.45 110 ILE A C 1
ATOM 687 O O . ILE A 1 84 ? 26.265 41.928 24.696 1.00 19.05 110 ILE A O 1
ATOM 692 N N . GLN A 1 85 ? 28.279 40.900 24.925 1.00 19.40 111 GLN A N 1
ATOM 693 C CA . GLN A 1 85 ? 27.730 39.701 25.578 1.00 18.84 111 GLN A CA 1
ATOM 694 C C . GLN A 1 85 ? 28.703 39.217 26.686 1.00 19.15 111 GLN A C 1
ATOM 695 O O . GLN A 1 85 ? 29.849 39.598 26.692 1.00 17.88 111 GLN A O 1
ATOM 701 N N . PRO A 1 86 ? 28.220 38.393 27.614 1.00 19.11 112 PRO A N 1
ATOM 702 C CA . PRO A 1 86 ? 29.145 37.821 28.614 1.00 19.48 112 PRO A CA 1
ATOM 703 C C . PRO A 1 86 ? 30.112 36.809 27.990 1.00 19.36 112 PRO A C 1
ATOM 704 O O . PRO A 1 86 ? 29.794 36.172 26.973 1.00 18.81 112 PRO A O 1
ATOM 708 N N A ILE A 1 87 ? 31.290 36.670 28.594 0.50 19.24 113 ILE A N 1
ATOM 709 N N B ILE A 1 87 ? 31.296 36.690 28.585 0.50 19.04 113 ILE A N 1
ATOM 710 C CA A ILE A 1 87 ? 32.227 35.630 28.210 0.50 19.18 113 ILE A CA 1
ATOM 711 C CA B ILE A 1 87 ? 32.213 35.620 28.255 0.50 18.78 113 ILE A CA 1
ATOM 712 C C A ILE A 1 87 ? 31.511 34.283 28.305 0.50 19.79 113 ILE A C 1
ATOM 713 C C B ILE A 1 87 ? 31.389 34.332 28.244 0.50 19.43 113 ILE A C 1
ATOM 714 O O A ILE A 1 87 ? 30.847 33.984 29.306 0.50 19.01 113 ILE A O 1
ATOM 715 O O B ILE A 1 87 ? 30.518 34.132 29.103 0.50 18.57 113 ILE A O 1
ATOM 724 N N . GLY A 1 88 ? 31.636 33.482 27.248 1.00 19.33 114 GLY A N 1
ATOM 725 C CA . GLY A 1 88 ? 31.022 32.156 27.214 1.00 21.21 114 GLY A CA 1
ATOM 726 C C . GLY A 1 88 ? 29.832 32.099 26.277 1.00 21.83 114 GLY A C 1
ATOM 727 O O . GLY A 1 88 ? 29.450 31.025 25.812 1.00 21.41 114 GLY A O 1
ATOM 728 N N . ASN A 1 89 ? 29.252 33.258 25.987 1.00 22.15 115 ASN A N 1
ATOM 729 C CA . ASN A 1 89 ? 28.050 33.325 25.156 1.00 23.37 115 ASN A CA 1
ATOM 730 C C . ASN A 1 89 ? 28.248 32.715 23.754 1.00 23.91 115 ASN A C 1
ATOM 731 O O . ASN A 1 89 ? 27.445 31.903 23.289 1.00 23.24 115 ASN A O 1
ATOM 736 N N . CYS A 1 90 ? 29.349 33.080 23.118 1.00 24.76 116 CYS A N 1
ATOM 737 C CA . CYS A 1 90 ? 29.641 32.629 21.761 1.00 25.87 116 CYS A CA 1
ATOM 738 C C . CYS A 1 90 ? 29.769 31.096 21.696 1.00 27.45 116 CYS A C 1
ATOM 739 O O . CYS A 1 90 ? 29.048 30.443 20.933 1.00 26.64 116 CYS A O 1
ATOM 742 N N . GLU A 1 91 ? 30.660 30.544 22.520 1.00 28.39 117 GLU A N 1
ATOM 743 C CA . GLU A 1 91 ? 30.879 29.095 22.561 1.00 29.61 117 GLU A CA 1
ATOM 744 C C . GLU A 1 91 ? 29.655 28.288 23.023 1.00 30.09 117 GLU A C 1
ATOM 745 O O . GLU A 1 91 ? 29.417 27.179 22.522 1.00 29.42 117 GLU A O 1
ATOM 751 N N . LYS A 1 92 ? 28.873 28.846 23.950 1.00 30.13 118 LYS A N 1
ATOM 752 C CA . LYS A 1 92 ? 27.650 28.177 24.412 1.00 30.97 118 LYS A CA 1
ATOM 753 C C . LYS A 1 92 ? 26.728 27.931 23.213 1.00 31.19 118 LYS A C 1
ATOM 754 O O . LYS A 1 92 ? 26.038 26.923 23.154 1.00 30.74 118 LYS A O 1
ATOM 760 N N . ASN A 1 93 ? 26.743 28.865 22.271 1.00 32.10 119 ASN A N 1
ATOM 761 C CA . ASN A 1 93 ? 25.851 28.809 21.117 1.00 33.52 119 ASN A CA 1
ATOM 762 C C . ASN A 1 93 ? 26.490 28.165 19.884 1.00 33.86 119 ASN A C 1
ATOM 763 O O . ASN A 1 93 ? 25.939 28.224 18.775 1.00 34.19 119 ASN A O 1
ATOM 768 N N . GLY A 1 94 ? 27.637 27.520 20.106 1.00 33.79 120 GLY A N 1
ATOM 769 C CA . GLY A 1 94 ? 28.319 26.723 19.086 1.00 34.13 120 GLY A CA 1
ATOM 770 C C . GLY A 1 94 ? 29.222 27.532 18.175 1.00 34.19 120 GLY A C 1
ATOM 771 O O . GLY A 1 94 ? 29.596 27.066 17.096 1.00 34.73 120 GLY A O 1
ATOM 772 N N . GLY A 1 95 ? 29.551 28.749 18.599 1.00 33.89 121 GLY A N 1
ATOM 773 C CA . GLY A 1 95 ? 30.411 29.632 17.816 1.00 33.95 121 GLY A CA 1
ATOM 774 C C . GLY A 1 95 ? 31.862 29.599 18.245 1.00 33.54 121 GLY A C 1
ATOM 775 O O . GLY A 1 95 ? 32.238 28.862 19.159 1.00 32.81 121 GLY A O 1
ATOM 776 N N . MET A 1 96 ? 32.681 30.383 17.553 1.00 33.65 122 MET A N 1
ATOM 777 C CA . MET A 1 96 ? 34.077 30.573 17.920 1.00 34.34 122 MET A CA 1
ATOM 778 C C . MET A 1 96 ? 34.408 32.058 17.897 1.00 33.20 122 MET A C 1
ATOM 779 O O . MET A 1 96 ? 34.046 32.774 16.950 1.00 33.34 122 MET A O 1
ATOM 784 N N . LEU A 1 97 ? 35.109 32.521 18.926 1.00 32.93 123 LEU A N 1
ATOM 785 C CA . LEU A 1 97 ? 35.640 33.888 18.935 1.00 32.54 123 LEU A CA 1
ATOM 786 C C . LEU A 1 97 ? 36.718 34.054 17.865 1.00 32.79 123 LEU A C 1
ATOM 787 O O . LEU A 1 97 ? 37.350 33.077 17.443 1.00 33.50 123 LEU A O 1
ATOM 792 N N . GLN A 1 98 ? 36.884 35.288 17.398 1.00 32.53 124 GLN A N 1
ATOM 793 C CA . GLN A 1 98 ? 37.808 35.604 16.323 1.00 32.19 124 GLN A CA 1
ATOM 794 C C . GLN A 1 98 ? 38.777 36.684 16.774 1.00 31.20 124 GLN A C 1
ATOM 795 O O . GLN A 1 98 ? 38.416 37.524 17.604 1.00 31.18 124 GLN A O 1
ATOM 801 N N . PRO A 1 99 ? 39.996 36.700 16.197 1.00 30.17 125 PRO A N 1
ATOM 802 C CA . PRO A 1 99 ? 40.937 37.781 16.555 1.00 29.31 125 PRO A CA 1
ATOM 803 C C . PRO A 1 99 ? 40.421 39.149 16.109 1.00 28.14 125 PRO A C 1
ATOM 804 O O . PRO A 1 99 ? 39.675 39.236 15.112 1.00 27.94 125 PRO A O 1
ATOM 808 N N . PRO A 1 100 ? 40.795 40.215 16.835 1.00 27.70 126 PRO A N 1
ATOM 809 C CA . PRO A 1 100 ? 40.327 41.538 16.435 1.00 27.31 126 PRO A CA 1
ATOM 810 C C . PRO A 1 100 ? 41.048 41.987 15.152 1.00 28.15 126 PRO A C 1
ATOM 811 O O . PRO A 1 100 ? 42.176 41.554 14.889 1.00 27.64 126 PRO A O 1
ATOM 815 N N . LEU A 1 101 ? 40.393 42.812 14.338 1.00 27.98 127 LEU A N 1
ATOM 816 C CA . LEU A 1 101 ? 41.107 43.486 13.270 1.00 29.16 127 LEU A CA 1
ATOM 817 C C . LEU A 1 101 ? 42.271 44.261 13.915 1.00 29.37 127 LEU A C 1
ATOM 818 O O . LEU A 1 101 ? 42.096 44.935 14.939 1.00 29.83 127 LEU A O 1
ATOM 823 N N . GLY A 1 102 ? 43.462 44.148 13.346 1.00 29.60 128 GLY A N 1
ATOM 824 C CA . GLY A 1 102 ? 44.627 44.769 13.985 1.00 30.40 128 GLY A CA 1
ATOM 825 C C . GLY A 1 102 ? 45.191 44.009 15.182 1.00 29.96 128 GLY A C 1
ATOM 826 O O . GLY A 1 102 ? 45.942 44.566 15.984 1.00 30.56 128 GLY A O 1
ATOM 827 N N . PHE A 1 103 ? 44.831 42.736 15.308 1.00 29.84 129 PHE A N 1
ATOM 828 C CA . PHE A 1 103 ? 45.481 41.832 16.262 1.00 29.40 129 PHE A CA 1
ATOM 829 C C . PHE A 1 103 ? 46.995 41.910 16.064 1.00 30.20 129 PHE A C 1
ATOM 830 O O . PHE A 1 103 ? 47.484 41.843 14.928 1.00 29.72 129 PHE A O 1
ATOM 838 N N . ARG A 1 104 ? 47.725 42.118 17.155 1.00 30.44 130 ARG A N 1
ATOM 839 C CA . ARG A 1 104 ? 49.157 42.449 17.066 1.00 31.53 130 ARG A CA 1
ATOM 840 C C . ARG A 1 104 ? 50.054 41.235 16.781 1.00 31.47 130 ARG A C 1
ATOM 841 O O . ARG A 1 104 ? 51.223 41.387 16.371 1.00 32.32 130 ARG A O 1
ATOM 849 N N . LEU A 1 105 ? 49.510 40.040 17.001 1.00 30.79 131 LEU A N 1
ATOM 850 C CA . LEU A 1 105 ? 50.197 38.793 16.678 1.00 30.19 131 LEU A CA 1
ATOM 851 C C . LEU A 1 105 ? 49.672 38.203 15.351 1.00 30.81 131 LEU A C 1
ATOM 852 O O . LEU A 1 105 ? 48.736 38.737 14.734 1.00 31.47 131 LEU A O 1
ATOM 857 N N . ASN A 1 106 ? 50.264 37.100 14.916 1.00 31.20 132 ASN A N 1
ATOM 858 C CA . ASN A 1 106 ? 49.726 36.355 13.768 1.00 31.77 132 ASN A CA 1
ATOM 859 C C . ASN A 1 106 ? 48.465 35.551 14.121 1.00 31.70 132 ASN A C 1
ATOM 860 O O . ASN A 1 106 ? 48.202 35.258 15.307 1.00 31.06 132 ASN A O 1
ATOM 865 N N . ALA A 1 107 ? 47.688 35.207 13.092 1.00 30.89 133 ALA A N 1
ATOM 866 C CA . ALA A 1 107 ? 46.462 34.426 13.254 1.00 30.83 133 ALA A CA 1
ATOM 867 C C . ALA A 1 107 ? 46.653 33.142 14.054 1.00 30.52 133 ALA A C 1
ATOM 868 O O . ALA A 1 107 ? 45.822 32.823 14.913 1.00 30.95 133 ALA A O 1
ATOM 870 N N . SER A 1 108 ? 47.746 32.422 13.791 1.00 29.83 134 SER A N 1
ATOM 871 C CA . SER A 1 108 ? 48.046 31.147 14.466 1.00 29.86 134 SER A CA 1
ATOM 872 C C . SER A 1 108 ? 48.214 31.298 15.971 1.00 28.47 134 SER A C 1
ATOM 873 O O . SER A 1 108 ? 48.038 30.330 16.715 1.00 28.64 134 SER A O 1
ATOM 876 N N . SER A 1 109 ? 48.580 32.504 16.412 1.00 26.96 135 SER A N 1
ATOM 877 C CA . SER A 1 109 ? 48.739 32.788 17.844 1.00 25.61 135 SER A CA 1
ATOM 878 C C . SER A 1 109 ? 47.437 33.177 18.559 1.00 25.26 135 SER A C 1
ATOM 879 O O . SER A 1 109 ? 47.422 33.220 19.811 1.00 23.98 135 SER A O 1
ATOM 882 N N . TRP A 1 110 ? 46.363 33.467 17.813 1.00 23.20 136 TRP A N 1
ATOM 883 C CA . TRP A 1 110 ? 45.083 33.860 18.474 1.00 22.91 136 TRP A CA 1
ATOM 884 C C . TRP A 1 110 ? 44.558 32.851 19.531 1.00 22.34 136 TRP A C 1
ATOM 885 O O . TRP A 1 110 ? 44.205 33.266 20.654 1.00 21.66 136 TRP A O 1
ATOM 896 N N . PRO A 1 111 ? 44.461 31.544 19.185 1.00 21.08 137 PRO A N 1
ATOM 897 C CA . PRO A 1 111 ? 43.936 30.638 20.227 1.00 20.87 137 PRO A CA 1
ATOM 898 C C . PRO A 1 111 ? 44.733 30.672 21.553 1.00 20.73 137 PRO A C 1
ATOM 899 O O . PRO A 1 111 ? 44.092 30.677 22.617 1.00 21.18 137 PRO A O 1
ATOM 903 N N . MET A 1 112 ? 46.079 30.689 21.492 1.00 21.08 138 MET A N 1
ATOM 904 C CA . MET A 1 112 ? 46.957 30.833 22.710 1.00 21.40 138 MET A CA 1
ATOM 905 C C . MET A 1 112 ? 46.621 32.129 23.417 1.00 20.94 138 MET A C 1
ATOM 906 O O . MET A 1 112 ? 46.486 32.184 24.652 1.00 19.24 138 MET A O 1
ATOM 911 N N . PHE A 1 113 ? 46.534 33.193 22.628 1.00 20.71 139 PHE A N 1
ATOM 912 C CA . PHE A 1 113 ? 46.302 34.524 23.178 1.00 20.41 139 PHE A CA 1
ATOM 913 C C . PHE A 1 113 ? 44.969 34.574 23.931 1.00 20.19 139 PHE A C 1
ATOM 914 O O . PHE A 1 113 ? 44.902 35.115 25.034 1.00 20.49 139 PHE A O 1
ATOM 922 N N . LEU A 1 114 ? 43.930 33.982 23.345 1.00 20.49 140 LEU A N 1
ATOM 923 C CA . LEU A 1 114 ? 42.599 33.971 23.957 1.00 20.97 140 LEU A CA 1
ATOM 924 C C . LEU A 1 114 ? 42.652 33.230 25.312 1.00 20.16 140 LEU A C 1
ATOM 925 O O . LEU A 1 114 ? 42.187 33.764 26.333 1.00 20.55 140 LEU A O 1
ATOM 930 N N . LEU A 1 115 ? 43.229 32.031 25.315 1.00 20.69 141 LEU A N 1
ATOM 931 C CA . LEU A 1 115 ? 43.368 31.240 26.547 1.00 20.97 141 LEU A CA 1
ATOM 932 C C . LEU A 1 115 ? 44.088 32.018 27.646 1.00 20.83 141 LEU A C 1
ATOM 933 O O . LEU A 1 115 ? 43.582 32.107 28.790 1.00 21.11 141 LEU A O 1
ATOM 938 N N . LYS A 1 116 ? 45.260 32.578 27.324 1.00 20.45 142 LYS A N 1
ATOM 939 C CA . LYS A 1 116 ? 46.065 33.227 28.372 1.00 20.94 142 LYS A CA 1
ATOM 940 C C . LYS A 1 116 ? 45.400 34.544 28.807 1.00 19.68 142 LYS A C 1
ATOM 941 O O . LYS A 1 116 ? 45.473 34.929 29.960 1.00 18.89 142 LYS A O 1
ATOM 947 N N . THR A 1 117 ? 44.722 35.212 27.880 1.00 17.51 143 THR A N 1
ATOM 948 C CA . THR A 1 117 ? 44.001 36.441 28.253 1.00 18.34 143 THR A CA 1
ATOM 949 C C . THR A 1 117 ? 42.885 36.160 29.265 1.00 18.12 143 THR A C 1
ATOM 950 O O . THR A 1 117 ? 42.709 36.886 30.249 1.00 17.81 143 THR A O 1
ATOM 954 N N . LEU A 1 118 ? 42.128 35.098 29.027 1.00 17.65 144 LEU A N 1
ATOM 955 C CA . LEU A 1 118 ? 41.006 34.775 29.914 1.00 17.53 144 LEU A CA 1
ATOM 956 C C . LEU A 1 118 ? 41.395 34.152 31.242 1.00 17.21 144 LEU A C 1
ATOM 957 O O . LEU A 1 118 ? 40.675 34.299 32.240 1.00 17.05 144 LEU A O 1
ATOM 962 N N . ASN A 1 119 ? 42.532 33.457 31.279 1.00 15.92 145 ASN A N 1
ATOM 963 C CA . ASN A 1 119 ? 42.927 32.808 32.541 1.00 16.85 145 ASN A CA 1
ATOM 964 C C . ASN A 1 119 ? 43.295 33.863 33.579 1.00 16.58 145 ASN A C 1
ATOM 965 O O . ASN A 1 119 ? 44.251 34.652 33.363 1.00 16.88 145 ASN A O 1
ATOM 970 N N . GLY A 1 120 ? 42.573 33.871 34.697 1.00 15.79 146 GLY A N 1
ATOM 971 C CA . GLY A 1 120 ? 42.798 34.865 35.747 1.00 16.46 146 GLY A CA 1
ATOM 972 C C . GLY A 1 120 ? 42.130 36.213 35.473 1.00 16.43 146 GLY A C 1
ATOM 973 O O . GLY A 1 120 ? 42.303 37.179 36.250 1.00 16.65 146 GLY A O 1
ATOM 974 N N . ALA A 1 121 ? 41.348 36.292 34.387 1.00 16.06 147 ALA A N 1
ATOM 975 C CA . ALA A 1 121 ? 40.615 37.531 34.073 1.00 15.77 147 ALA A CA 1
ATOM 976 C C . ALA A 1 121 ? 39.376 37.649 34.972 1.00 17.02 147 ALA A C 1
ATOM 977 O O . ALA A 1 121 ? 38.750 36.628 35.311 1.00 17.27 147 ALA A O 1
ATOM 979 N N . GLU A 1 122 ? 38.998 38.875 35.318 1.00 16.32 148 GLU A N 1
ATOM 980 C CA . GLU A 1 122 ? 37.674 39.107 35.893 1.00 16.53 148 GLU A CA 1
ATOM 981 C C . GLU A 1 122 ? 36.648 39.179 34.759 1.00 17.71 148 GLU A C 1
ATOM 982 O O . GLU A 1 122 ? 36.634 40.152 33.978 1.00 17.47 148 GLU A O 1
ATOM 988 N N . MET A 1 123 ? 35.789 38.171 34.672 1.00 16.64 149 MET A N 1
ATOM 989 C CA . MET A 1 123 ? 34.702 38.200 33.693 1.00 17.17 149 MET A CA 1
ATOM 990 C C . MET A 1 123 ? 33.595 39.087 34.199 1.00 16.93 149 MET A C 1
ATOM 991 O O . MET A 1 123 ? 33.195 39.017 35.357 1.00 16.50 149 MET A O 1
ATOM 996 N N . ALA A 1 124 ? 33.079 39.951 33.342 1.00 16.31 150 ALA A N 1
ATOM 997 C CA . ALA A 1 124 ? 31.864 40.660 33.725 1.00 16.83 150 ALA A CA 1
ATOM 998 C C . ALA A 1 124 ? 30.778 39.618 34.021 1.00 16.65 150 ALA A C 1
ATOM 999 O O . ALA A 1 124 ? 30.620 38.683 33.250 1.0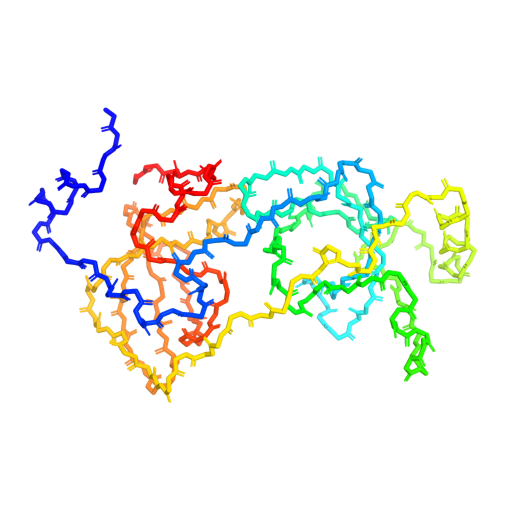0 16.34 150 ALA A O 1
ATOM 1001 N N . PRO A 1 125 ? 30.031 39.774 35.122 1.00 16.89 151 PRO A N 1
ATOM 1002 C CA . PRO A 1 125 ? 28.956 38.825 35.456 1.00 17.93 151 PRO A CA 1
ATOM 1003 C C . PRO A 1 125 ? 27.863 38.875 34.416 1.00 18.56 151 PRO A C 1
ATOM 1004 O O . PRO A 1 125 ? 27.547 39.944 33.894 1.00 19.00 151 PRO A O 1
ATOM 1008 N N . ILE A 1 126 ? 27.249 37.726 34.176 1.00 18.94 152 ILE A N 1
ATOM 1009 C CA . ILE A 1 126 ? 26.152 37.631 33.190 1.00 19.51 152 ILE A CA 1
ATOM 1010 C C . ILE A 1 126 ? 25.022 38.625 33.537 1.00 20.20 152 ILE A C 1
ATOM 1011 O O . ILE A 1 126 ? 24.467 39.282 32.646 1.00 20.45 152 ILE A O 1
ATOM 1016 N N . ARG A 1 127 ? 24.746 38.763 34.838 1.00 21.09 153 ARG A N 1
ATOM 1017 C CA . ARG A 1 127 ? 23.581 39.516 35.335 1.00 23.15 153 ARG A CA 1
ATOM 1018 C C . ARG A 1 127 ? 23.615 41.015 35.049 1.00 22.29 153 ARG A C 1
ATOM 1019 O O . ARG A 1 127 ? 22.563 41.657 35.035 1.00 22.43 153 ARG A O 1
ATOM 1027 N N . ILE A 1 128 ? 24.800 41.582 34.817 1.00 21.04 154 ILE A N 1
ATOM 1028 C CA . ILE A 1 128 ? 24.879 43.042 34.588 1.00 21.08 154 ILE A CA 1
ATOM 1029 C C . ILE A 1 128 ? 24.714 43.496 33.128 1.00 21.57 154 ILE A C 1
ATOM 1030 O O . ILE A 1 128 ? 24.801 44.702 32.831 1.00 21.14 154 ILE A O 1
ATOM 1035 N N . PHE A 1 129 ? 24.494 42.544 32.225 1.00 21.27 155 PHE A N 1
ATOM 1036 C CA . PHE A 1 129 ? 24.156 42.882 30.840 1.00 22.56 155 PHE A CA 1
ATOM 1037 C C . PHE A 1 129 ? 22.656 43.083 30.754 1.00 23.71 155 PHE A C 1
ATOM 1038 O O . PHE A 1 129 ? 21.905 42.181 31.091 1.00 24.71 155 PHE A O 1
ATOM 1046 N N . HIS A 1 130 ? 22.245 44.279 30.334 1.00 23.36 156 HIS A N 1
ATOM 1047 C CA . HIS A 1 130 ? 20.834 44.661 30.350 1.00 24.34 156 HIS A CA 1
ATOM 1048 C C . HIS A 1 130 ? 20.250 44.354 28.965 1.00 23.15 156 HIS A C 1
ATOM 1049 O O . HIS A 1 130 ? 20.914 44.527 27.951 1.00 23.57 156 HIS A O 1
ATOM 1056 N N . LYS A 1 131 ? 19.013 43.872 28.942 1.00 23.85 157 LYS A N 1
ATOM 1057 C CA . LYS A 1 131 ? 18.277 43.708 27.702 1.00 22.39 157 LYS A CA 1
ATOM 1058 C C . LYS A 1 131 ? 18.111 45.066 26.993 1.00 21.16 157 LYS A C 1
ATOM 1059 O O . LYS A 1 131 ? 17.944 46.096 27.637 1.00 20.95 157 LYS A O 1
ATOM 1065 N N . GLU A 1 132 ? 18.086 45.066 25.670 1.00 20.21 158 GLU A N 1
ATOM 1066 C CA . GLU A 1 132 ? 17.898 46.340 24.958 1.00 20.51 158 GLU A CA 1
ATOM 1067 C C . GLU A 1 132 ? 16.520 46.926 25.212 1.00 18.87 158 GLU A C 1
ATOM 1068 O O . GLU A 1 132 ? 15.534 46.165 25.371 1.00 19.02 158 GLU A O 1
ATOM 1074 N N . PRO A 1 133 ? 16.399 48.269 25.135 1.00 18.71 159 PRO A N 1
ATOM 1075 C CA . PRO A 1 133 ? 15.051 48.833 25.237 1.00 17.88 159 PRO A CA 1
ATOM 1076 C C . PRO A 1 133 ? 14.261 48.512 23.956 1.00 17.35 159 PRO A C 1
ATOM 1077 O O . PRO A 1 133 ? 14.852 48.213 22.906 1.00 16.75 159 PRO A O 1
ATOM 1081 N N . PRO A 1 134 ? 12.932 48.593 24.030 1.00 17.49 160 PRO A N 1
ATOM 1082 C CA . PRO A 1 134 ? 12.118 48.341 22.848 1.00 16.54 160 PRO A CA 1
ATOM 1083 C C . PRO A 1 134 ? 12.376 49.338 21.719 1.00 16.27 160 PRO A C 1
ATOM 1084 O O . PRO A 1 134 ? 12.628 50.537 21.955 1.00 14.51 160 PRO A O 1
ATOM 1088 N N . SER A 1 135 ? 12.294 48.850 20.491 1.00 15.81 161 SER A N 1
ATOM 1089 C CA . SER A 1 135 ? 12.369 49.783 19.367 1.00 15.25 161 SER A CA 1
ATOM 1090 C C . SER A 1 135 ? 11.069 50.553 19.199 1.00 15.27 161 SER A C 1
ATOM 1091 O O . SER A 1 135 ? 9.970 49.998 19.402 1.00 14.30 161 SER A O 1
ATOM 1094 N N . PRO A 1 136 ? 11.175 51.810 18.729 1.00 15.18 162 PRO A N 1
ATOM 1095 C CA . PRO A 1 136 ? 9.960 52.537 18.293 1.00 15.60 162 PRO A CA 1
ATOM 1096 C C . PRO A 1 136 ? 9.300 51.754 17.134 1.00 15.17 162 PRO A C 1
ATOM 1097 O O . PRO A 1 136 ? 10.005 50.989 16.431 1.00 14.25 162 PRO A O 1
ATOM 1101 N N . SER A 1 137 ? 7.986 51.907 16.968 1.00 14.97 163 SER A N 1
ATOM 1102 C CA . SER A 1 137 ? 7.223 51.148 15.951 1.00 14.95 163 SER A CA 1
ATOM 1103 C C . SER A 1 137 ? 7.603 51.565 14.535 1.00 14.25 163 SER A C 1
ATOM 1104 O O . SER A 1 137 ? 7.371 50.826 13.573 1.00 14.59 163 SER A O 1
ATOM 1107 N N . HIS A 1 138 ? 8.117 52.788 14.409 1.00 14.19 164 HIS A N 1
ATOM 1108 C CA . HIS A 1 138 ? 8.420 53.344 13.087 1.00 13.95 164 HIS A CA 1
ATOM 1109 C C . HIS A 1 138 ? 9.287 54.572 13.261 1.00 14.12 164 HIS A C 1
ATOM 1110 O O . HIS A 1 138 ? 9.644 54.931 14.388 1.00 13.66 164 HIS A O 1
ATOM 1117 N N . ASN A 1 139 ? 9.635 55.191 12.146 1.00 13.59 165 ASN A N 1
ATOM 1118 C CA . ASN A 1 139 ? 10.498 56.382 12.158 1.00 14.74 165 ASN A CA 1
ATOM 1119 C C . ASN A 1 139 ? 9.676 57.614 12.550 1.00 14.88 165 ASN A C 1
ATOM 1120 O O . ASN A 1 139 ? 8.923 58.150 11.734 1.00 14.99 165 ASN A O 1
ATOM 1125 N N . PHE A 1 140 ? 9.763 58.007 13.835 1.00 14.12 166 PHE A N 1
ATOM 1126 C CA . PHE A 1 140 ? 9.076 59.241 14.326 1.00 15.31 166 PHE A CA 1
ATOM 1127 C C . PHE A 1 140 ? 9.831 60.549 14.021 1.00 14.26 166 PHE A C 1
ATOM 1128 O O . PHE A 1 140 ? 9.306 61.662 14.217 1.00 14.50 166 PHE A O 1
ATOM 1136 N N . PHE A 1 141 ? 11.087 60.433 13.617 1.00 14.39 167 PHE A N 1
ATOM 1137 C CA . PHE A 1 141 ? 11.942 61.627 13.427 1.00 13.89 167 PHE A CA 1
ATOM 1138 C C . PHE A 1 141 ? 11.459 62.545 12.323 1.00 14.93 167 PHE A C 1
ATOM 1139 O O . PHE A 1 141 ? 10.939 62.054 11.308 1.00 13.93 167 PHE A O 1
ATOM 1147 N N . LYS A 1 142 ? 11.675 63.853 12.514 1.00 14.16 168 LYS A N 1
ATOM 1148 C CA . LYS A 1 142 ? 11.312 64.857 11.505 1.00 13.91 168 LYS A CA 1
ATOM 1149 C C . LYS A 1 142 ? 12.483 65.772 11.285 1.00 14.52 168 LYS A C 1
ATOM 1150 O O . LYS A 1 142 ? 13.217 66.120 12.233 1.00 13.84 168 LYS A O 1
ATOM 1156 N N . MET A 1 143 ? 12.625 66.191 10.034 1.00 14.91 169 MET A N 1
ATOM 1157 C CA . MET A 1 143 ? 13.725 67.056 9.644 1.00 16.93 169 MET A CA 1
ATOM 1158 C C . MET A 1 143 ? 13.760 68.297 10.552 1.00 15.75 169 MET A C 1
ATOM 1159 O O . MET A 1 143 ? 12.731 68.920 10.835 1.00 16.06 169 MET A O 1
ATOM 1164 N N . GLY A 1 144 ? 14.937 68.581 11.087 1.00 15.42 170 GLY A N 1
ATOM 1165 C CA . GLY A 1 144 ? 15.155 69.750 11.950 1.00 15.56 170 GLY A CA 1
ATOM 1166 C C . GLY A 1 144 ? 15.070 69.516 13.442 1.00 15.99 170 GLY A C 1
ATOM 1167 O O . GLY A 1 144 ? 15.500 70.373 14.223 1.00 16.31 170 GLY A O 1
ATOM 1168 N N . MET A 1 145 ? 14.514 68.366 13.864 1.00 16.07 171 MET A N 1
ATOM 1169 C CA . MET A 1 145 ? 14.425 68.064 15.305 1.00 15.85 171 MET A CA 1
ATOM 1170 C C . MET A 1 145 ? 15.846 67.899 15.867 1.00 16.26 171 MET A C 1
ATOM 1171 O O . MET A 1 145 ? 16.733 67.422 15.162 1.00 15.57 171 MET A O 1
ATOM 1176 N N . LYS A 1 146 ? 16.056 68.290 17.125 1.00 15.96 172 LYS A N 1
ATOM 1177 C CA . LYS A 1 146 ? 17.370 68.176 17.772 1.00 16.32 172 LYS A CA 1
ATOM 1178 C C . LYS A 1 146 ? 17.465 66.934 18.663 1.00 16.78 172 LYS A C 1
ATOM 1179 O O . LYS A 1 146 ? 16.451 66.442 19.166 1.00 15.47 172 LYS A O 1
ATOM 1185 N N . LEU A 1 147 ? 18.694 66.457 18.861 1.00 16.67 173 LEU A N 1
ATOM 1186 C CA . LEU A 1 147 ? 18.930 65.218 19.584 1.00 16.00 173 LEU A CA 1
ATOM 1187 C C . LEU A 1 147 ? 20.405 65.271 20.020 1.00 16.29 173 LEU A C 1
ATOM 1188 O O . LEU A 1 147 ? 21.098 66.265 19.775 1.00 15.65 173 LEU A O 1
ATOM 1193 N N . GLU A 1 148 ? 20.830 64.214 20.688 1.00 15.61 174 GLU A N 1
ATOM 1194 C CA . GLU A 1 148 ? 22.235 63.979 21.030 1.00 16.98 174 GLU A CA 1
ATOM 1195 C C . GLU A 1 148 ? 22.730 62.793 20.207 1.00 17.26 174 GLU A C 1
ATOM 1196 O O . GLU A 1 148 ? 21.990 61.812 20.039 1.00 17.94 174 GLU A O 1
ATOM 1202 N N . ALA A 1 149 ? 23.963 62.852 19.700 1.00 17.59 175 ALA A N 1
ATOM 1203 C CA . ALA A 1 149 ? 24.495 61.725 18.928 1.00 16.40 175 ALA A CA 1
ATOM 1204 C C . ALA A 1 149 ? 25.946 61.507 19.292 1.00 16.84 175 ALA A C 1
ATOM 1205 O O . ALA A 1 149 ? 26.680 62.467 19.546 1.00 16.45 175 ALA A O 1
ATOM 1207 N N . VAL A 1 150 ? 26.358 60.249 19.314 1.00 16.60 176 VAL A N 1
ATOM 1208 C CA . VAL A 1 150 ? 27.760 59.946 19.619 1.00 18.52 176 VAL A CA 1
ATOM 1209 C C . VAL A 1 150 ? 28.671 60.691 18.640 1.00 19.39 176 VAL A C 1
ATOM 1210 O O . VAL A 1 150 ? 28.435 60.664 17.426 1.00 19.00 176 VAL A O 1
ATOM 1214 N N . ASP A 1 151 ? 29.702 61.346 19.192 1.00 21.10 177 ASP A N 1
ATOM 1215 C CA . ASP A 1 151 ? 30.706 62.097 18.437 1.00 24.24 177 ASP A CA 1
ATOM 1216 C C . ASP A 1 151 ? 31.474 61.107 17.586 1.00 25.70 177 ASP A C 1
ATOM 1217 O O . ASP A 1 151 ? 32.167 60.218 18.084 1.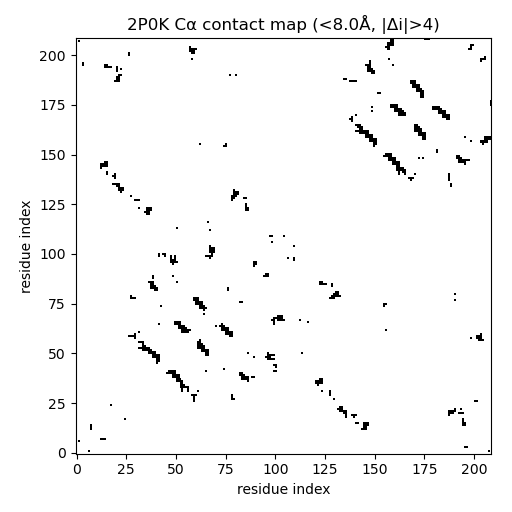00 25.32 177 ASP A O 1
ATOM 1222 N N . ARG A 1 152 ? 31.319 61.246 16.285 1.00 28.19 178 ARG A N 1
ATOM 1223 C CA . ARG A 1 152 ? 31.840 60.226 15.395 1.00 30.96 178 ARG A CA 1
ATOM 1224 C C . ARG A 1 152 ? 33.358 60.287 15.185 1.00 31.38 178 ARG A C 1
ATOM 1225 O O . ARG A 1 152 ? 33.987 59.300 14.758 1.00 32.00 178 ARG A O 1
ATOM 1233 N N . LYS A 1 153 ? 33.959 61.430 15.508 1.00 31.83 179 LYS A N 1
ATOM 1234 C CA . LYS A 1 153 ? 35.417 61.541 15.420 1.00 31.76 179 LYS A CA 1
ATOM 1235 C C . LYS A 1 153 ? 36.093 61.051 16.704 1.00 31.14 179 LYS A C 1
ATOM 1236 O O . LYS A 1 153 ? 37.223 60.559 16.666 1.00 31.60 179 LYS A O 1
ATOM 1242 N N . ASN A 1 154 ? 35.376 61.159 17.819 1.00 30.33 180 ASN A N 1
ATOM 1243 C CA . ASN A 1 154 ? 35.863 60.775 19.131 1.00 29.64 180 ASN A CA 1
ATOM 1244 C C . ASN A 1 154 ? 34.673 60.351 20.022 1.00 29.24 180 ASN A C 1
ATOM 1245 O O . ASN A 1 154 ? 34.080 61.200 20.708 1.00 29.14 180 ASN A O 1
ATOM 1250 N N . PRO A 1 155 ? 34.320 59.043 20.016 1.00 27.94 181 PRO A N 1
ATOM 1251 C CA . PRO A 1 155 ? 33.080 58.620 20.704 1.00 27.06 181 PRO A CA 1
ATOM 1252 C C . PRO A 1 155 ? 33.084 58.779 22.227 1.00 25.84 181 PRO A C 1
ATOM 1253 O O . PRO A 1 155 ? 32.079 58.508 22.877 1.00 24.98 181 PRO A O 1
ATOM 1257 N N . HIS A 1 156 ? 34.198 59.227 22.795 1.00 24.92 182 HIS A N 1
ATOM 1258 C CA . HIS A 1 156 ? 34.200 59.691 24.182 1.00 24.61 182 HIS A CA 1
ATOM 1259 C C . HIS A 1 156 ? 33.096 60.721 24.431 1.00 24.00 182 HIS A C 1
ATOM 1260 O O . HIS A 1 156 ? 32.487 60.751 25.509 1.00 23.46 182 HIS A O 1
ATOM 1267 N N . PHE A 1 157 ? 32.854 61.561 23.426 1.00 23.15 183 PHE A N 1
ATOM 1268 C CA . PHE A 1 157 ? 31.856 62.617 23.529 1.00 23.43 183 PHE A CA 1
ATOM 1269 C C . PHE A 1 157 ? 30.547 62.306 22.838 1.00 22.42 183 PHE A C 1
ATOM 1270 O O . PHE A 1 157 ? 30.485 61.519 21.890 1.00 21.89 183 PHE A O 1
ATOM 1278 N N . ILE A 1 158 ? 29.507 62.973 23.325 1.00 20.96 184 ILE A N 1
ATOM 1279 C CA . ILE A 1 158 ? 28.202 62.957 22.684 1.00 21.00 184 ILE A CA 1
ATOM 1280 C C . ILE A 1 158 ? 27.891 64.441 22.364 1.00 20.24 184 ILE A C 1
ATOM 1281 O O . ILE A 1 158 ? 28.229 65.331 23.152 1.00 20.14 184 ILE A O 1
ATOM 1286 N N . CYS A 1 159 ? 27.284 64.700 21.197 1.00 19.99 185 CYS A N 1
ATOM 1287 C CA . CYS A 1 159 ? 27.196 66.060 20.671 1.00 20.00 185 CYS A CA 1
ATOM 1288 C C . CYS A 1 159 ? 25.755 66.440 20.313 1.00 19.51 185 CYS A C 1
ATOM 1289 O O . CYS A 1 159 ? 25.020 65.577 19.867 1.00 18.72 185 CYS A O 1
ATOM 1292 N N . PRO A 1 160 ? 25.366 67.734 20.477 1.00 19.57 186 PRO A N 1
ATOM 1293 C CA . PRO A 1 160 ? 24.089 68.170 19.903 1.00 20.08 186 PRO A CA 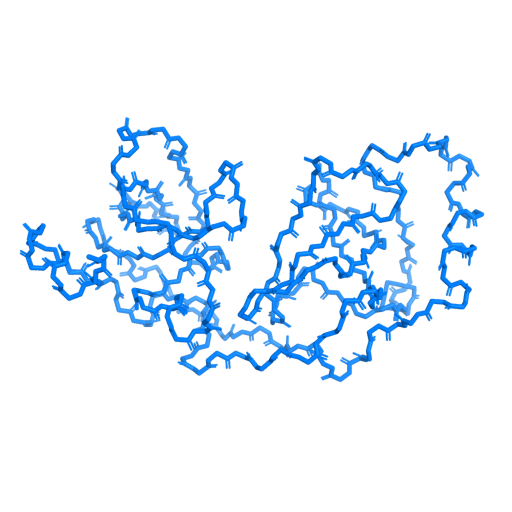1
ATOM 1294 C C . PRO A 1 160 ? 24.081 67.970 18.392 1.00 20.19 186 PRO A C 1
ATOM 1295 O O . PRO A 1 160 ? 25.067 68.284 17.704 1.00 20.81 186 PRO A O 1
ATOM 1299 N N . ALA A 1 161 ? 22.981 67.435 17.897 1.00 19.42 187 ALA A N 1
ATOM 1300 C CA . ALA A 1 161 ? 22.843 67.094 16.506 1.00 19.29 187 ALA A CA 1
ATOM 1301 C C . ALA A 1 161 ? 21.420 67.421 16.043 1.00 18.86 187 ALA A C 1
ATOM 1302 O O . ALA A 1 161 ? 20.516 67.652 16.851 1.00 19.20 187 ALA A O 1
ATOM 1304 N N . THR A 1 162 ? 21.225 67.391 14.735 1.00 18.54 188 THR A N 1
ATOM 1305 C CA . THR A 1 162 ? 19.938 67.744 14.152 1.00 18.72 188 THR A CA 1
ATOM 1306 C C . THR A 1 162 ? 19.626 66.726 13.086 1.00 18.86 188 THR A C 1
ATOM 1307 O O . THR A 1 162 ? 20.556 66.260 12.386 1.00 19.27 188 THR A O 1
ATOM 1311 N N . ILE A 1 163 ? 18.340 66.375 12.950 1.00 17.08 189 ILE A N 1
ATOM 1312 C CA . ILE A 1 163 ? 17.926 65.518 11.852 1.00 18.22 189 ILE A CA 1
ATOM 1313 C C . ILE A 1 163 ? 17.961 66.311 10.553 1.00 18.14 189 ILE A C 1
ATOM 1314 O O . ILE A 1 163 ? 17.245 67.304 10.405 1.00 18.75 189 ILE A O 1
ATOM 1319 N N . GLY A 1 164 ? 18.763 65.847 9.600 1.00 18.96 190 GLY A N 1
ATOM 1320 C CA . GLY A 1 164 ? 18.981 66.591 8.352 1.00 18.17 190 GLY A CA 1
ATOM 1321 C C . GLY A 1 164 ? 18.002 66.209 7.263 1.00 18.62 190 GLY A C 1
ATOM 1322 O O . GLY A 1 164 ? 17.642 67.050 6.417 1.00 18.28 190 GLY A O 1
ATOM 1323 N N . GLU A 1 165 ? 17.589 64.943 7.273 1.00 17.97 191 GLU A N 1
ATOM 1324 C CA . GLU A 1 165 ? 16.707 64.375 6.273 1.00 18.51 191 GLU A CA 1
ATOM 1325 C C . GLU A 1 165 ? 16.140 63.083 6.851 1.00 18.87 191 GLU A C 1
ATOM 1326 O O . GLU A 1 165 ? 16.796 62.424 7.659 1.00 18.83 191 GLU A O 1
ATOM 1332 N N . VAL A 1 166 ? 14.932 62.732 6.441 1.00 18.00 192 VAL A N 1
ATOM 1333 C CA . VAL A 1 166 ? 14.338 61.430 6.767 1.00 19.32 192 VAL A CA 1
ATOM 1334 C C . VAL A 1 166 ? 14.108 60.679 5.444 1.00 19.67 192 VAL A C 1
ATOM 1335 O O . VAL A 1 166 ? 13.556 61.262 4.501 1.00 20.89 192 VAL A O 1
ATOM 1339 N N . ARG A 1 167 ? 14.538 59.421 5.355 1.00 18.43 193 ARG A N 1
ATOM 1340 C CA . ARG A 1 167 ? 14.204 58.562 4.210 1.00 19.37 193 ARG A CA 1
ATOM 1341 C C . ARG A 1 167 ? 13.777 57.196 4.700 1.00 19.33 193 ARG A C 1
ATOM 1342 O O . ARG A 1 167 ? 14.639 56.409 5.093 1.00 18.68 193 ARG A O 1
ATOM 1350 N N . GLY A 1 168 ? 12.478 56.903 4.651 1.00 18.11 194 GLY A N 1
ATOM 1351 C CA . GLY A 1 168 ? 11.962 55.615 5.096 1.00 18.52 194 GLY A CA 1
ATOM 1352 C C . GLY A 1 168 ? 12.351 55.403 6.549 1.00 18.33 194 GLY A C 1
ATOM 1353 O O . GLY A 1 168 ? 12.051 56.242 7.401 1.00 19.97 194 GLY A O 1
ATOM 1354 N N . SER A 1 169 ? 13.073 54.316 6.819 1.00 17.40 195 SER A N 1
ATOM 1355 C CA . SER A 1 169 ? 13.517 54.019 8.200 1.00 17.98 195 SER A CA 1
ATOM 1356 C C . SER A 1 169 ? 14.816 54.740 8.627 1.00 17.27 195 SER A C 1
ATOM 1357 O O . SER A 1 169 ? 15.287 54.580 9.771 1.00 16.61 195 SER A O 1
ATOM 1360 N N . GLU A 1 170 ? 15.395 55.516 7.711 1.00 17.03 196 GLU A N 1
ATOM 1361 C CA . GLU A 1 170 ? 16.709 56.130 7.913 1.00 16.49 196 GLU A CA 1
ATOM 1362 C C . GLU A 1 170 ? 16.618 57.625 8.232 1.00 17.35 196 GLU A C 1
ATOM 1363 O O . GLU A 1 170 ? 15.675 58.310 7.806 1.00 17.54 196 GLU A O 1
ATOM 1369 N N . VAL A 1 171 ? 17.607 58.116 8.965 1.00 17.37 197 VAL A N 1
ATOM 1370 C CA . VAL A 1 171 ? 17.740 59.551 9.213 1.00 17.24 197 VAL A CA 1
ATOM 1371 C C . VAL A 1 171 ? 19.179 59.973 8.958 1.00 17.92 197 VAL A C 1
ATOM 1372 O O . VAL A 1 171 ? 20.120 59.217 9.227 1.00 17.52 197 VAL A O 1
ATOM 1376 N N . LEU A 1 172 ? 19.334 61.194 8.480 1.00 17.84 198 LEU A N 1
ATOM 1377 C CA . LEU A 1 172 ? 20.665 61.779 8.300 1.00 18.75 198 LEU A CA 1
ATOM 1378 C C . LEU A 1 172 ? 20.952 62.569 9.554 1.00 18.89 198 LEU A C 1
ATOM 1379 O O . LEU A 1 172 ? 20.238 63.527 9.878 1.00 18.69 198 LEU A O 1
ATOM 1384 N N . VAL A 1 173 ? 21.970 62.137 10.279 1.00 18.74 199 VAL A N 1
ATOM 1385 C CA . VAL A 1 173 ? 22.370 62.841 11.490 1.00 20.29 199 VAL A CA 1
ATOM 1386 C C . VAL A 1 173 ? 23.423 63.893 11.114 1.00 20.25 199 VAL A C 1
ATOM 1387 O O . VAL A 1 173 ? 24.427 63.597 10.441 1.00 20.99 199 VAL A O 1
ATOM 1391 N N . THR A 1 174 ? 23.189 65.124 11.549 1.00 19.79 200 THR A N 1
ATOM 1392 C CA . THR A 1 174 ? 24.112 66.221 11.285 1.00 20.46 200 THR A CA 1
ATOM 1393 C C . THR A 1 174 ? 24.547 66.823 12.620 1.00 20.48 200 THR A C 1
ATOM 1394 O O . THR A 1 174 ? 23.720 67.048 13.497 1.00 20.36 200 THR A O 1
ATOM 1398 N N . PHE A 1 175 ? 25.839 67.105 12.757 1.00 20.62 201 PHE A N 1
ATOM 1399 C CA . PHE A 1 175 ? 26.380 67.624 14.007 1.00 21.20 201 PHE A CA 1
ATOM 1400 C C . PHE A 1 175 ? 26.387 69.141 13.985 1.00 21.51 201 PHE A C 1
ATOM 1401 O O . PHE A 1 175 ? 26.969 69.749 13.084 1.00 21.75 201 PHE A O 1
ATOM 1409 N N . ASP A 1 176 ? 25.731 69.739 14.973 1.00 21.81 202 ASP A N 1
ATOM 1410 C CA . ASP A 1 176 ? 25.575 71.195 15.070 1.00 23.00 202 ASP A CA 1
ATOM 1411 C C . ASP A 1 176 ? 26.955 71.877 15.147 1.00 23.48 202 ASP A C 1
ATOM 1412 O O . ASP A 1 176 ? 27.796 71.496 15.965 1.00 22.67 202 ASP A O 1
ATOM 1417 N N . GLY A 1 177 ? 27.167 72.869 14.285 1.00 24.45 203 GLY A N 1
ATOM 1418 C CA . GLY A 1 177 ? 28.420 73.616 14.234 1.00 26.27 203 GLY A CA 1
ATOM 1419 C C . GLY A 1 177 ? 29.495 72.991 13.357 1.00 27.62 203 GLY A C 1
ATOM 1420 O O . GLY A 1 177 ? 30.523 73.615 13.117 1.00 28.00 203 GLY A O 1
ATOM 1421 N N . TRP A 1 178 ? 29.282 71.770 12.870 1.00 28.59 204 TRP A N 1
ATOM 1422 C CA . TRP A 1 178 ? 30.325 71.067 12.105 1.00 29.92 204 TRP A CA 1
ATOM 1423 C C . TRP A 1 178 ? 30.253 71.320 10.591 1.00 30.84 204 TRP A C 1
ATOM 1424 O O . TRP A 1 178 ? 31.048 70.759 9.833 1.00 30.57 204 TRP A O 1
ATOM 1435 N N . ARG A 1 179 ? 29.288 72.137 10.164 1.00 32.26 205 ARG A N 1
ATOM 1436 C CA . ARG A 1 179 ? 29.127 72.529 8.754 1.00 34.28 205 ARG A CA 1
ATOM 1437 C C . ARG A 1 179 ? 29.090 71.350 7.776 1.00 34.16 205 ARG A C 1
ATOM 1438 O O . ARG A 1 179 ? 29.708 71.411 6.706 1.00 34.67 205 ARG A O 1
ATOM 1446 N N . GLY A 1 180 ? 28.393 70.273 8.143 1.00 33.90 206 GLY A N 1
ATOM 1447 C CA . GLY A 1 180 ? 28.268 69.113 7.264 1.00 33.40 206 GLY A CA 1
ATOM 1448 C C . GLY A 1 180 ? 29.279 68.009 7.502 1.00 33.38 206 GLY A C 1
ATOM 1449 O O . GLY A 1 180 ? 29.060 66.863 7.082 1.00 33.98 206 GLY A O 1
ATOM 1450 N N . ALA A 1 181 ? 30.391 68.335 8.154 1.00 32.66 207 ALA A N 1
ATOM 1451 C CA . ALA A 1 181 ? 31.421 67.336 8.459 1.00 31.99 207 ALA A CA 1
ATOM 1452 C C . ALA A 1 181 ? 30.874 66.193 9.309 1.00 31.73 207 ALA A C 1
ATOM 1453 O O . ALA A 1 181 ? 30.157 66.423 10.307 1.00 31.69 207 ALA A O 1
ATOM 1455 N N . PHE A 1 182 ? 31.219 64.971 8.902 1.00 30.52 208 PHE A N 1
ATOM 1456 C CA . PHE A 1 182 ? 30.805 63.748 9.590 1.00 30.18 208 PHE A CA 1
ATOM 1457 C C . PHE A 1 182 ? 29.283 63.498 9.584 1.00 28.59 208 PHE A C 1
ATOM 1458 O O . PHE A 1 182 ? 28.815 62.672 10.364 1.00 28.88 208 PHE A O 1
ATOM 1466 N N . ASP A 1 183 ? 28.534 64.177 8.706 1.00 27.66 209 ASP A N 1
ATOM 1467 C CA . ASP A 1 183 ? 27.123 63.813 8.453 1.00 26.26 209 ASP A CA 1
ATOM 1468 C C . ASP A 1 183 ? 27.107 62.327 8.170 1.00 25.31 209 ASP A C 1
ATOM 1469 O O . ASP A 1 183 ? 28.004 61.808 7.489 1.00 24.07 209 ASP A O 1
ATOM 1474 N N . TYR A 1 184 ? 26.100 61.622 8.685 1.00 24.03 210 TYR A N 1
ATOM 1475 C CA . TYR A 1 184 ? 25.992 60.192 8.393 1.00 22.58 210 TYR A CA 1
ATOM 1476 C C . TYR A 1 184 ? 24.560 59.712 8.521 1.00 21.91 210 TYR A C 1
ATOM 1477 O O . TYR A 1 184 ? 23.765 60.296 9.272 1.00 21.01 210 TYR A O 1
ATOM 1486 N N . TRP A 1 185 ? 24.247 58.636 7.803 1.00 21.22 211 TRP A N 1
ATOM 1487 C CA . TRP A 1 185 ? 22.922 58.035 7.868 1.00 20.24 211 TRP A CA 1
ATOM 1488 C C . TRP A 1 185 ? 22.902 56.912 8.886 1.00 19.50 211 TRP A C 1
ATOM 1489 O O . TRP A 1 185 ? 23.826 56.092 8.937 1.00 18.66 211 TRP A O 1
ATOM 1500 N N . CYS A 1 186 ? 21.811 56.824 9.642 1.00 18.25 212 CYS A N 1
ATOM 1501 C CA . CYS A 1 186 ? 21.570 55.667 10.505 1.00 17.92 212 CYS A CA 1
ATOM 1502 C C . CYS A 1 186 ? 20.088 55.300 10.526 1.00 17.52 212 CYS A C 1
ATOM 1503 O O . CYS A 1 186 ? 19.240 56.091 10.114 1.00 17.87 212 CYS A O 1
ATOM 1506 N N . ARG A 1 187 ? 19.768 54.103 11.004 1.00 16.55 213 ARG A N 1
ATOM 1507 C CA . ARG A 1 187 ? 18.347 53.720 11.107 1.00 15.44 213 ARG A CA 1
ATOM 1508 C C . ARG A 1 187 ? 17.756 54.335 12.353 1.00 15.49 213 ARG A C 1
ATOM 1509 O O . ARG A 1 187 ? 18.500 54.627 13.305 1.00 16.41 213 ARG A O 1
ATOM 1517 N N . PHE A 1 188 ? 16.434 54.511 12.394 1.00 14.84 214 PHE A N 1
ATOM 1518 C CA . PHE A 1 188 ? 15.833 55.217 13.551 1.00 15.10 214 PHE A CA 1
ATOM 1519 C C . PHE A 1 188 ? 16.027 54.503 14.879 1.00 15.40 214 PHE A C 1
ATOM 1520 O O . PHE A 1 188 ? 15.905 55.141 15.939 1.00 16.65 214 PHE A O 1
ATOM 1528 N N . ASP A 1 189 ? 16.296 53.19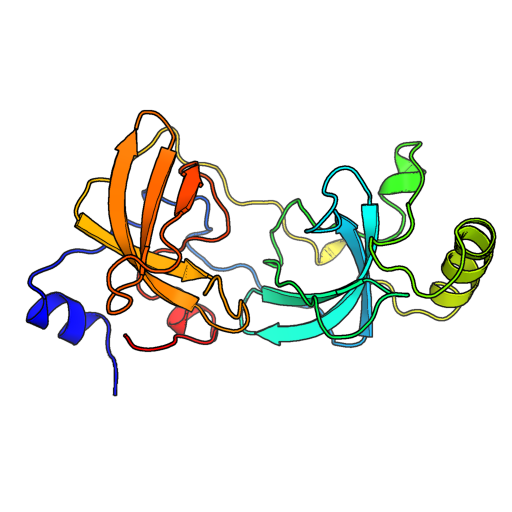1 14.809 1.00 14.55 215 ASP A N 1
ATOM 1529 C CA . ASP A 1 189 ? 16.520 52.359 16.019 1.00 15.84 215 ASP A CA 1
ATOM 1530 C C . ASP A 1 189 ? 18.018 52.325 16.468 1.00 14.92 215 ASP A C 1
ATOM 1531 O O . ASP A 1 189 ? 18.377 51.512 17.306 1.00 15.23 215 ASP A O 1
ATOM 1536 N N . SER A 1 190 ? 18.866 53.168 15.864 1.00 14.60 216 SER A N 1
ATOM 1537 C CA . SER A 1 190 ? 20.293 53.247 16.241 1.00 15.32 216 SER A CA 1
ATOM 1538 C C . SER A 1 190 ? 20.484 53.479 17.747 1.00 15.39 216 SER A C 1
ATOM 1539 O O . SER A 1 190 ? 19.764 54.289 18.348 1.00 15.86 216 SER A O 1
ATOM 1542 N N . ARG A 1 191 ? 21.481 52.822 18.339 1.00 14.92 217 ARG A N 1
ATOM 1543 C CA . ARG A 1 191 ? 21.784 53.047 19.767 1.00 15.79 217 ARG A CA 1
ATOM 1544 C C . ARG A 1 191 ? 22.759 54.196 19.995 1.00 15.67 217 ARG A C 1
ATOM 1545 O O . ARG A 1 191 ? 23.079 54.529 21.143 1.00 15.18 217 ARG A O 1
ATOM 1553 N N . ASP A 1 192 ? 23.197 54.824 18.895 1.00 15.72 218 ASP A N 1
ATOM 1554 C CA . ASP A 1 192 ? 24.139 55.966 18.955 1.00 16.28 218 ASP A CA 1
ATOM 1555 C C . ASP A 1 192 ? 23.500 57.360 18.990 1.00 16.08 218 ASP A C 1
ATOM 1556 O O . ASP A 1 192 ? 24.224 58.368 18.945 1.00 16.31 218 ASP A O 1
ATOM 1561 N N . ILE A 1 193 ? 22.162 57.400 19.063 1.00 16.02 219 ILE A N 1
ATOM 1562 C CA . ILE A 1 193 ? 21.413 58.648 19.163 1.00 16.00 219 ILE A CA 1
ATOM 1563 C C . ILE A 1 193 ? 20.517 58.579 20.409 1.00 15.41 219 ILE A C 1
ATOM 1564 O O . ILE A 1 193 ? 20.005 57.511 20.775 1.00 14.89 219 ILE A O 1
ATOM 1569 N N . PHE A 1 194 ? 20.336 59.736 21.038 1.00 14.89 220 PHE A N 1
ATOM 1570 C CA . PHE A 1 194 ? 19.664 59.877 22.328 1.00 16.36 220 PHE A CA 1
ATOM 1571 C C . PHE A 1 194 ? 18.818 61.139 22.346 1.00 16.57 220 PHE A C 1
ATOM 1572 O O . PHE A 1 194 ? 19.141 62.116 21.646 1.00 16.74 220 PHE A O 1
ATOM 1580 N N . PRO A 1 195 ? 17.765 61.138 23.170 1.00 17.78 221 PRO A N 1
ATOM 1581 C CA . PRO A 1 195 ? 16.979 62.372 23.335 1.00 17.61 221 PRO A CA 1
ATOM 1582 C C . PRO A 1 195 ? 17.825 63.473 23.975 1.00 17.97 221 PRO A C 1
ATOM 1583 O O . PRO A 1 195 ? 18.815 63.190 24.670 1.00 18.87 221 PRO A O 1
ATOM 1587 N N A VAL A 1 196 ? 17.455 64.724 23.710 0.50 18.01 222 VAL A N 1
ATOM 1588 N N B VAL A 1 196 ? 17.449 64.721 23.708 0.50 18.18 222 VAL A N 1
ATOM 1589 C CA A VAL A 1 196 ? 18.112 65.852 24.369 0.50 18.39 222 VAL A CA 1
ATOM 1590 C CA B VAL A 1 196 ? 18.040 65.889 24.366 0.50 18.77 222 VAL A CA 1
ATOM 1591 C C A VAL A 1 196 ? 18.101 65.614 25.877 0.50 18.77 222 VAL A C 1
ATOM 1592 C C B VAL A 1 196 ? 18.067 65.674 25.889 0.50 19.03 222 VAL A C 1
ATOM 1593 O O A VAL A 1 196 ? 17.123 65.120 26.421 0.50 19.07 222 VAL A O 1
ATOM 1594 O O B VAL A 1 196 ? 17.071 65.253 26.459 0.50 19.46 222 VAL A O 1
ATOM 1601 N N . GLY A 1 197 ? 19.215 65.929 26.527 1.00 19.27 223 GLY A N 1
ATOM 1602 C CA . GLY A 1 197 ? 19.357 65.755 27.990 1.00 20.44 223 GLY A CA 1
ATOM 1603 C C . GLY A 1 197 ? 19.817 64.399 28.504 1.00 20.97 223 GLY A C 1
ATOM 1604 O O . GLY A 1 197 ? 19.977 64.212 29.712 1.00 21.65 223 GLY A O 1
ATOM 1605 N N A TRP A 1 198 ? 20.051 63.458 27.599 0.50 21.32 224 TRP A N 1
ATOM 1606 N N B TRP A 1 198 ? 20.026 63.441 27.593 0.50 21.25 224 TRP A N 1
ATOM 1607 C CA A TRP A 1 198 ? 20.474 62.123 28.000 0.50 21.89 224 TRP A CA 1
ATOM 1608 C CA B TRP A 1 198 ? 20.532 62.106 27.961 0.50 21.80 224 TRP A CA 1
ATOM 1609 C C A TRP A 1 198 ? 21.890 62.107 28.623 0.50 22.76 224 TRP A C 1
ATOM 1610 C C B TRP A 1 198 ? 21.852 62.211 28.711 0.50 22.69 224 TRP A C 1
ATOM 1611 O O A TRP A 1 198 ? 22.164 61.318 29.546 0.50 22.74 224 TRP A O 1
ATOM 1612 O O B TRP A 1 198 ? 22.033 61.598 29.778 0.50 22.58 224 TRP A O 1
ATOM 1633 N N . CYS A 1 199 ? 22.778 62.986 28.154 1.00 23.49 225 CYS A N 1
ATOM 1634 C CA . CYS A 1 199 ? 24.123 63.119 28.770 1.00 25.37 225 CYS A CA 1
ATOM 1635 C C . CYS A 1 199 ? 24.035 63.584 30.206 1.00 25.88 225 CYS A C 1
ATOM 1636 O O . CYS A 1 199 ? 24.680 63.011 31.094 1.00 25.72 225 CYS A O 1
ATOM 1639 N N . SER A 1 200 ? 23.226 64.603 30.464 1.00 26.05 226 SER A N 1
ATOM 1640 C CA . SER A 1 200 ? 23.154 65.092 31.836 1.00 27.52 226 SER A CA 1
ATOM 1641 C C . SER A 1 200 ? 22.374 64.132 32.735 1.00 27.37 226 SER A C 1
ATOM 1642 O O . SER A 1 200 ? 22.695 63.987 33.917 1.00 27.36 226 SER A O 1
ATOM 1645 N N . LEU A 1 201 ? 21.388 63.451 32.161 1.00 27.40 227 LEU A N 1
ATOM 1646 C CA . LEU A 1 201 ? 20.647 62.397 32.869 1.00 27.54 227 LEU A CA 1
ATOM 1647 C C . LEU A 1 201 ? 21.562 61.242 33.330 1.00 27.36 227 LEU A C 1
ATOM 1648 O O . LEU A 1 201 ? 21.456 60.761 34.466 1.00 26.53 227 LEU A O 1
ATOM 1653 N N . THR A 1 202 ? 22.479 60.829 32.463 1.00 26.86 228 THR A N 1
ATOM 1654 C CA . THR A 1 202 ? 23.261 59.621 32.707 1.00 27.04 228 THR A CA 1
ATOM 1655 C C . THR A 1 202 ? 24.683 59.895 33.201 1.00 27.28 228 THR A C 1
ATOM 1656 O O . THR A 1 202 ? 25.370 58.973 33.626 1.00 28.27 228 THR A O 1
ATOM 1660 N N . GLY A 1 203 ? 25.136 61.144 33.120 1.00 27.61 229 GLY A N 1
ATOM 1661 C CA . GLY A 1 203 ? 26.470 61.506 33.595 1.00 27.30 229 GLY A CA 1
ATOM 1662 C C . GLY A 1 203 ? 27.546 61.352 32.539 1.00 27.51 229 GLY A C 1
ATOM 1663 O O . GLY A 1 203 ? 28.724 61.208 32.870 1.00 27.42 229 GLY A O 1
ATOM 1664 N N . ASP A 1 204 ? 27.135 61.425 31.272 1.00 26.51 230 ASP A N 1
ATOM 1665 C CA . ASP A 1 204 ? 28.023 61.254 30.125 1.00 26.77 230 ASP A CA 1
ATOM 1666 C C . ASP A 1 204 ? 28.655 62.584 29.687 1.00 27.26 230 ASP A C 1
ATOM 1667 O O . ASP A 1 204 ? 28.394 63.643 30.276 1.00 27.37 230 ASP A O 1
ATOM 1672 N N . ASN A 1 205 ? 29.472 62.521 28.640 1.00 27.58 231 ASN A N 1
ATOM 1673 C CA . ASN A 1 205 ? 30.271 63.664 28.190 1.00 27.63 231 ASN A CA 1
ATOM 1674 C C . ASN A 1 205 ? 29.646 64.416 27.014 1.00 27.33 231 ASN A C 1
ATOM 1675 O O . ASN A 1 205 ? 29.839 64.043 25.853 1.00 26.68 231 ASN A O 1
ATOM 1680 N N . LEU A 1 206 ? 28.925 65.489 27.318 1.00 27.25 232 LEU A N 1
ATOM 1681 C CA . LEU A 1 206 ? 28.344 66.321 26.267 1.00 27.33 232 LEU A CA 1
ATOM 1682 C C . LEU A 1 206 ? 29.314 67.397 25.803 1.00 27.88 232 LEU A C 1
ATOM 1683 O O . LEU A 1 206 ? 29.766 68.222 26.607 1.00 27.21 232 LEU A O 1
ATOM 1688 N N . GLN A 1 207 ? 29.629 67.363 24.507 1.00 27.92 233 GLN A N 1
ATOM 1689 C CA . GLN A 1 207 ? 30.515 68.318 23.855 1.00 28.82 233 GLN A CA 1
ATOM 1690 C C . GLN A 1 207 ? 29.670 69.451 23.235 1.00 28.94 233 GLN A C 1
ATOM 1691 O O . GLN A 1 207 ? 28.955 69.208 22.274 1.00 28.73 233 GLN A O 1
ATOM 1697 N N . PRO A 1 208 ? 29.759 70.690 23.781 1.00 29.98 234 PRO A N 1
ATOM 1698 C CA . PRO A 1 208 ? 28.987 71.828 23.247 1.00 30.70 234 PRO A CA 1
ATOM 1699 C C . PRO A 1 208 ? 29.359 72.113 21.779 1.00 31.61 234 PRO A C 1
ATOM 1700 O O . PRO A 1 208 ? 30.471 71.797 21.375 1.00 32.26 234 PRO A O 1
ATOM 1704 N N . PRO A 1 209 ? 28.430 72.677 20.978 1.00 32.15 235 PRO A N 1
ATOM 1705 C CA . PRO A 1 209 ?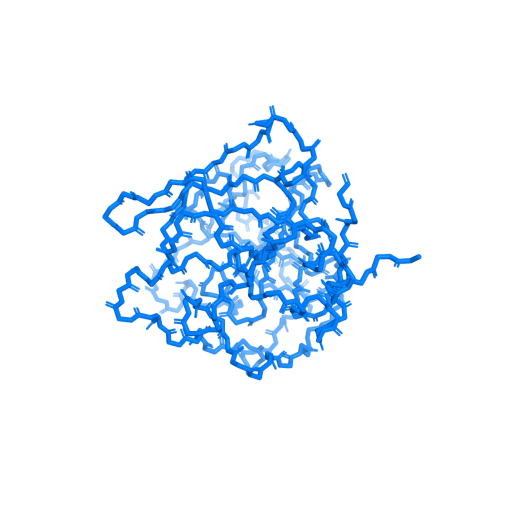 28.656 72.930 19.546 1.00 33.21 235 PRO A CA 1
ATOM 1706 C C . PRO A 1 209 ? 29.940 73.708 19.252 1.00 34.44 235 PRO A C 1
ATOM 1707 O O . PRO A 1 209 ? 30.423 73.681 18.119 1.00 36.27 235 PRO A O 1
#

InterPro domains:
  IPR001660 Sterile alpha motif domain [PF00536] (592-656)
  IPR001660 Sterile alpha motif domain [PS50105] (593-658)
  IPR001660 Sterile alpha motif domain [SM00454] (590-658)
  IPR004092 Mbt repeat domain [PF02820] (62-129)
  IPR004092 Mbt repeat domain [PF02820] (171-236)
  IPR004092 Mbt repeat domain [PS51079] (28-126)
  IPR004092 Mbt repeat domain [PS51079] (134-235)
  IPR004092 Mbt repeat domain [SM00561] (28-126)
  IPR004092 Mbt repeat domain [SM00561] (134-235)
  IPR013761 Sterile alpha motif/pointed domain superfamily [G3DSA:1.10.150.50] (586-659)
  IPR013761 Sterile alpha motif/pointed domain superfamily [SSF47769] (584-657)
  IPR021987 SLED domain [PF12140] (358-466)
  IPR033763 Polycomb group protein, RNA binding region [PF17208] (271-324)
  IPR038348 SLED domain superfamily [G3DSA:3.90.1150.190] (353-469)
  IPR047279 Polycomb protein SCMH1, first MBT repeat [cd20105] (27-157)
  IPR047280 Polycomb protein SCMH1, second MBT repeat [cd20108] (162-236)
  IPR047531 Sex comb on midleg-like, SAM domain [cd09578] (587-657)
  IPR050548 Polycomb group and chromatin remodeling factors [PTHR12247] (28-657)

Foldseek 3Di:
DDDVVVVCVVVVAAADDQLLEQADPQHADAPDDFQAKWWFQAPVHRVAIAIWTFHDDFFQKGFIDGPQADPPDTDIDGLQDPRIAWPPVQVVVVHDGAHHVRRVDDRVCVVVSVVVSPVVGHTDDRVSRHHTGDHRPFRSDDFFHWWWFQDPVDSQEIAIWTFHDDDGQKTFIGGPPPVRPPTDIDGSHDPGIGIPCPCVSRRGHYDYD